Protein AF-A0A9X0L3N8-F1 (afdb_monomer_lite)

Radius of gyration: 21.91 Å; chains: 1; bounding box: 77×38×51 Å

pLDDT: mean 91.36, std 12.3, range [31.02, 98.88]

Structure (mmCIF, N/CA/C/O backbone):
data_AF-A0A9X0L3N8-F1
#
_entry.id   AF-A0A9X0L3N8-F1
#
loop_
_atom_site.group_PDB
_atom_site.id
_atom_site.type_symbol
_atom_site.label_atom_id
_atom_site.label_alt_id
_atom_site.label_comp_id
_atom_site.label_asym_id
_atom_site.label_entity_id
_atom_site.label_seq_id
_atom_site.pdbx_PDB_ins_code
_atom_site.Cartn_x
_atom_site.Cartn_y
_atom_site.Cartn_z
_atom_site.occupancy
_atom_site.B_iso_or_equiv
_atom_site.auth_seq_id
_atom_site.auth_comp_id
_atom_site.auth_asym_id
_atom_site.auth_atom_id
_atom_site.pdbx_PDB_model_num
ATOM 1 N N . MET A 1 1 ? 51.956 -3.451 27.456 1.00 74.94 1 MET A N 1
ATOM 2 C CA . MET A 1 1 ? 51.237 -2.831 26.320 1.00 74.94 1 MET A CA 1
ATOM 3 C C . MET A 1 1 ? 50.398 -3.838 25.526 1.00 74.94 1 MET A C 1
ATOM 5 O O . MET A 1 1 ? 49.187 -3.701 25.525 1.00 74.94 1 MET A O 1
ATOM 9 N N . ILE A 1 2 ? 50.981 -4.903 24.956 1.00 86.50 2 ILE A N 1
ATOM 10 C CA . ILE A 1 2 ? 50.249 -5.893 24.126 1.00 86.50 2 ILE A CA 1
ATOM 11 C C . ILE A 1 2 ? 49.113 -6.618 24.880 1.00 86.50 2 ILE A C 1
ATOM 13 O O . ILE A 1 2 ? 48.030 -6.785 24.333 1.00 86.50 2 ILE A O 1
ATOM 17 N N . LYS A 1 3 ? 49.322 -7.024 26.143 1.00 86.50 3 LYS A N 1
ATOM 18 C CA . LYS A 1 3 ? 48.271 -7.674 26.957 1.00 86.50 3 LYS A CA 1
ATOM 19 C C . LYS A 1 3 ? 47.075 -6.753 27.229 1.00 86.50 3 LYS A C 1
ATOM 21 O O . LYS A 1 3 ? 45.942 -7.206 27.145 1.00 86.50 3 LYS A O 1
ATOM 26 N N . LEU A 1 4 ? 47.340 -5.476 27.516 1.00 88.38 4 LEU A N 1
ATOM 27 C CA . LEU A 1 4 ? 46.301 -4.473 27.753 1.00 88.38 4 LEU A CA 1
ATOM 28 C C . LEU A 1 4 ? 45.511 -4.201 26.467 1.00 8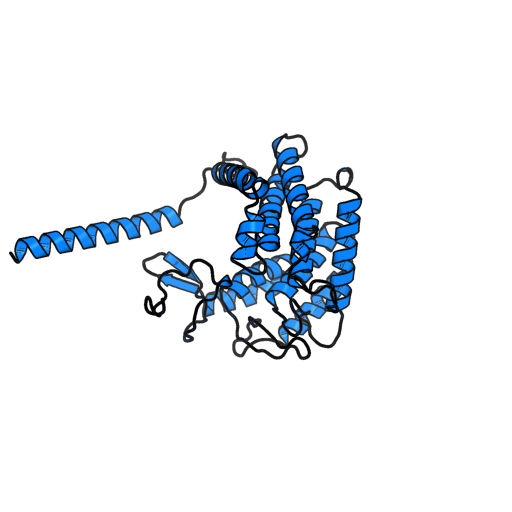8.38 4 LEU A C 1
ATOM 30 O O . LEU A 1 4 ? 44.293 -4.260 26.493 1.00 88.38 4 LEU A O 1
ATOM 34 N N . LEU A 1 5 ? 46.202 -4.030 25.333 1.00 89.94 5 LEU A N 1
ATOM 35 C CA . LEU A 1 5 ? 45.568 -3.856 24.022 1.00 89.94 5 LEU A CA 1
ATOM 36 C C . LEU A 1 5 ? 44.655 -5.039 23.659 1.00 89.94 5 LEU A C 1
ATOM 38 O O . LEU A 1 5 ? 43.533 -4.833 23.211 1.00 89.94 5 LEU A O 1
ATOM 42 N N . ARG A 1 6 ? 45.112 -6.278 23.894 1.00 88.38 6 ARG A N 1
ATOM 43 C CA . ARG A 1 6 ? 44.301 -7.487 23.677 1.00 88.38 6 ARG A CA 1
ATOM 44 C C . ARG A 1 6 ? 43.071 -7.516 24.576 1.00 88.38 6 ARG A C 1
ATOM 46 O O . ARG A 1 6 ? 41.990 -7.804 24.088 1.00 88.38 6 ARG A O 1
ATOM 53 N N . LEU A 1 7 ? 43.225 -7.191 25.860 1.00 91.75 7 LEU A N 1
ATOM 54 C CA . LEU A 1 7 ? 42.104 -7.148 26.798 1.00 91.75 7 LEU A CA 1
ATOM 55 C C . LEU A 1 7 ? 41.062 -6.100 26.377 1.00 91.75 7 LEU A C 1
ATOM 57 O O . LEU A 1 7 ? 39.875 -6.407 26.344 1.00 91.75 7 LEU A O 1
ATOM 61 N N . THR A 1 8 ? 41.499 -4.895 26.000 1.00 91.25 8 THR A N 1
ATOM 62 C CA . THR A 1 8 ? 40.609 -3.830 25.518 1.00 91.25 8 THR A CA 1
ATOM 63 C C . THR A 1 8 ? 39.881 -4.236 24.236 1.00 91.25 8 THR A C 1
ATOM 65 O O . THR A 1 8 ? 38.668 -4.065 24.151 1.00 91.25 8 THR A O 1
ATOM 68 N N . ALA A 1 9 ? 40.586 -4.826 23.265 1.00 91.38 9 ALA A N 1
ATOM 69 C CA . ALA A 1 9 ? 39.973 -5.319 22.033 1.00 91.38 9 ALA A CA 1
ATOM 70 C C . ALA A 1 9 ? 38.949 -6.435 22.303 1.00 91.38 9 ALA A C 1
ATOM 72 O O . ALA A 1 9 ? 37.857 -6.410 21.742 1.00 91.38 9 ALA A O 1
ATOM 73 N N . SER A 1 10 ? 39.257 -7.374 23.203 1.00 92.00 10 SER A N 1
ATOM 74 C CA . SER A 1 10 ? 38.324 -8.434 23.597 1.00 92.00 10 SER A CA 1
ATOM 75 C C . SER A 1 10 ? 37.077 -7.892 24.294 1.00 92.00 10 SER A C 1
ATOM 77 O O . SER A 1 10 ? 35.985 -8.383 24.030 1.00 92.00 10 SER A O 1
ATOM 79 N N . LEU A 1 11 ? 37.211 -6.878 25.157 1.00 94.38 11 LEU A N 1
ATOM 80 C CA . LEU A 1 11 ? 36.064 -6.239 25.811 1.00 94.38 11 LEU A CA 1
ATOM 81 C C . LEU A 1 11 ? 35.169 -5.509 24.802 1.00 94.38 11 LEU A C 1
ATOM 83 O O . LEU A 1 11 ? 33.950 -5.626 24.886 1.00 94.38 11 LEU A O 1
ATOM 87 N N . LEU A 1 12 ? 35.765 -4.811 23.829 1.00 94.25 12 LEU A N 1
ATOM 88 C CA . LEU A 1 12 ? 35.026 -4.145 22.755 1.00 94.25 12 LEU A CA 1
ATOM 89 C C . LEU A 1 12 ? 34.289 -5.151 21.857 1.00 94.25 12 LEU A C 1
ATOM 91 O O . LEU A 1 12 ? 33.114 -4.975 21.557 1.00 94.25 12 LEU A O 1
ATOM 95 N N . LEU A 1 13 ? 34.953 -6.231 21.444 1.00 92.88 13 LEU A N 1
ATOM 96 C CA . LEU A 1 13 ? 34.307 -7.284 20.656 1.00 92.88 13 LEU A CA 1
ATOM 97 C C . LEU A 1 13 ? 33.203 -7.986 21.456 1.00 92.88 13 LEU A C 1
ATOM 99 O O . LEU A 1 13 ? 32.137 -8.271 20.915 1.00 92.88 13 LEU A O 1
ATOM 103 N N . GLY A 1 14 ? 33.435 -8.218 22.750 1.00 94.38 14 GLY A N 1
ATOM 104 C CA . GLY A 1 14 ? 32.444 -8.788 23.656 1.00 94.38 14 GLY A CA 1
ATOM 105 C C . GLY A 1 14 ? 31.198 -7.913 23.794 1.00 94.38 14 GLY A C 1
ATOM 106 O O . GLY A 1 14 ? 30.088 -8.440 23.759 1.00 94.38 14 GLY A O 1
ATOM 107 N N . SER A 1 15 ? 31.351 -6.588 23.892 1.00 92.75 15 SER A N 1
ATOM 108 C CA . SER A 1 15 ? 30.206 -5.673 23.968 1.00 92.75 15 SER A CA 1
ATOM 109 C C . SER A 1 15 ? 29.427 -5.602 22.652 1.00 92.75 15 SER A C 1
ATOM 111 O O . SER A 1 15 ? 28.197 -5.624 22.684 1.00 92.75 15 SER A O 1
ATOM 113 N N . ILE A 1 16 ? 30.114 -5.602 21.503 1.00 90.56 16 ILE A N 1
ATOM 114 C CA . ILE A 1 16 ? 29.476 -5.670 20.177 1.00 90.56 16 ILE A CA 1
ATOM 115 C C . ILE A 1 16 ? 28.675 -6.969 20.034 1.00 90.56 16 ILE A C 1
ATOM 117 O O . ILE A 1 16 ? 27.516 -6.938 19.625 1.00 90.56 16 ILE A O 1
ATOM 121 N N . LEU A 1 17 ? 29.258 -8.108 20.415 1.00 90.56 17 LEU A N 1
ATOM 122 C CA . LEU A 1 17 ? 28.579 -9.400 20.349 1.00 90.56 17 LEU A CA 1
ATOM 123 C C . LEU A 1 17 ? 27.356 -9.445 21.273 1.00 90.56 17 LEU A C 1
ATOM 125 O O . LEU A 1 17 ? 26.291 -9.888 20.852 1.00 90.56 17 LEU A O 1
ATOM 129 N N . LEU A 1 18 ? 27.481 -8.947 22.507 1.00 92.56 18 LEU A N 1
ATOM 130 C CA . LEU A 1 18 ? 26.362 -8.875 23.448 1.00 92.56 18 LEU A CA 1
ATOM 131 C C . LEU A 1 18 ? 25.230 -7.986 22.912 1.00 92.56 18 LEU A C 1
ATOM 133 O O . LEU A 1 18 ? 24.054 -8.323 23.066 1.00 92.56 18 LEU A O 1
ATOM 137 N N . TYR A 1 19 ? 25.574 -6.880 22.251 1.00 88.50 19 TYR A N 1
ATOM 138 C CA . TYR A 1 19 ? 24.602 -6.008 21.600 1.00 88.50 19 TYR A CA 1
ATOM 139 C C . TYR A 1 19 ? 23.876 -6.723 20.451 1.00 88.50 19 TYR A C 1
ATOM 141 O O . TYR A 1 19 ? 22.647 -6.716 20.420 1.00 88.50 19 TYR A O 1
ATOM 149 N N . ILE A 1 20 ? 24.604 -7.422 19.572 1.00 84.75 20 ILE A N 1
ATOM 150 C CA . ILE A 1 20 ? 24.017 -8.227 18.485 1.00 84.75 20 ILE A CA 1
ATOM 151 C C . ILE A 1 20 ? 23.090 -9.313 19.044 1.00 84.75 20 ILE A C 1
ATOM 153 O O . ILE A 1 20 ? 21.975 -9.479 18.551 1.00 84.75 20 ILE A O 1
ATOM 157 N N . ILE A 1 21 ? 23.510 -10.026 20.093 1.00 87.00 21 ILE A N 1
ATOM 158 C CA . ILE A 1 21 ? 22.675 -11.034 20.764 1.00 87.00 21 ILE A CA 1
ATOM 159 C C . ILE A 1 21 ? 21.408 -10.385 21.327 1.00 87.00 21 ILE A C 1
ATOM 161 O O . ILE A 1 21 ? 20.318 -10.921 21.160 1.00 87.00 21 ILE A O 1
ATOM 165 N N . THR A 1 22 ? 21.528 -9.211 21.948 1.00 87.56 22 THR A N 1
ATOM 166 C CA . THR A 1 22 ? 20.374 -8.480 22.487 1.00 87.56 22 THR A CA 1
ATOM 167 C C . THR A 1 22 ? 19.396 -8.083 21.384 1.00 87.56 22 THR A C 1
ATOM 169 O O . THR A 1 22 ? 18.192 -8.246 21.567 1.00 87.56 22 THR A O 1
ATOM 172 N N . LEU A 1 23 ? 19.886 -7.598 20.237 1.00 83.00 23 LEU A N 1
ATOM 173 C CA . LEU A 1 23 ? 19.042 -7.293 19.078 1.00 83.00 23 LEU A CA 1
ATOM 174 C C . LEU A 1 23 ? 18.331 -8.542 18.559 1.00 83.00 23 LEU A C 1
ATOM 176 O O . LEU A 1 23 ? 17.124 -8.497 18.352 1.00 83.00 23 LEU A O 1
ATOM 180 N N . ASN A 1 24 ? 19.051 -9.659 18.425 1.00 81.50 24 ASN A N 1
ATOM 181 C CA . ASN A 1 24 ? 18.470 -10.937 18.019 1.00 81.50 24 ASN A CA 1
ATOM 182 C C . ASN A 1 24 ? 17.358 -11.372 18.981 1.00 81.50 24 ASN A C 1
ATOM 184 O O . ASN A 1 24 ? 16.243 -11.627 18.546 1.00 81.50 24 ASN A O 1
ATOM 188 N N . VAL A 1 25 ? 17.616 -11.379 20.293 1.00 83.81 25 VAL A N 1
ATOM 189 C CA . VAL A 1 25 ? 16.609 -11.744 21.306 1.00 83.81 25 VAL A CA 1
ATOM 190 C C . VAL A 1 25 ? 15.395 -10.814 21.251 1.00 83.81 25 VAL A C 1
ATOM 192 O O . VAL A 1 25 ? 14.263 -11.285 21.320 1.00 83.81 25 VAL A O 1
ATOM 195 N N . ARG A 1 26 ? 15.609 -9.502 21.092 1.00 81.62 26 ARG A N 1
ATOM 196 C CA . ARG A 1 26 ? 14.517 -8.525 20.973 1.00 81.62 26 ARG A CA 1
ATOM 197 C C . ARG A 1 26 ? 13.726 -8.663 19.677 1.00 81.62 26 ARG A C 1
ATOM 199 O O . ARG A 1 26 ? 12.545 -8.351 19.685 1.00 81.62 26 ARG A O 1
ATOM 206 N N . LEU A 1 27 ? 14.329 -9.142 18.591 1.00 74.19 27 LEU A N 1
ATOM 207 C CA . LEU A 1 27 ? 13.610 -9.408 17.344 1.00 74.19 27 LEU A CA 1
ATOM 208 C C . LEU A 1 27 ? 12.586 -10.544 17.512 1.00 74.19 27 LEU A C 1
ATOM 210 O O . LEU A 1 27 ? 11.520 -10.508 16.908 1.00 74.19 27 LEU A O 1
ATOM 214 N N . TYR A 1 28 ? 12.876 -11.516 18.382 1.00 73.75 28 TYR A N 1
ATOM 215 C CA . TYR A 1 28 ? 11.941 -12.581 18.765 1.00 73.75 28 TYR A CA 1
ATOM 216 C C . TYR A 1 28 ? 10.966 -12.168 19.880 1.00 73.75 28 TYR A C 1
ATOM 218 O O . TYR A 1 28 ? 10.264 -13.020 20.429 1.00 73.75 28 TYR A O 1
ATOM 226 N N . HIS A 1 29 ? 10.911 -10.880 20.239 1.00 75.62 29 HIS A N 1
ATOM 227 C CA . HIS A 1 29 ? 9.952 -10.378 21.216 1.00 75.62 29 HIS A CA 1
ATOM 228 C C . HIS A 1 29 ? 8.520 -10.665 20.760 1.00 75.62 29 HIS A C 1
ATOM 230 O O . HIS A 1 29 ? 8.103 -10.269 19.671 1.00 75.62 29 HIS A O 1
ATOM 236 N N . GLN A 1 30 ? 7.749 -11.309 21.631 1.00 68.19 30 GLN A N 1
ATOM 237 C CA . GLN A 1 30 ? 6.313 -11.454 21.455 1.00 68.19 30 GLN A CA 1
ATOM 238 C C . GLN A 1 30 ? 5.610 -10.366 22.265 1.00 68.19 30 GLN A C 1
ATOM 240 O O . GLN A 1 30 ? 5.920 -10.200 23.445 1.00 68.19 30 GLN A O 1
ATOM 245 N N . PRO A 1 31 ? 4.690 -9.606 21.654 1.00 67.25 31 PRO A N 1
ATOM 246 C CA . PRO A 1 31 ? 3.997 -8.549 22.363 1.00 67.25 31 PRO A CA 1
ATOM 247 C C . PRO A 1 31 ? 3.158 -9.091 23.515 1.00 67.25 31 PRO A C 1
ATOM 249 O O . PRO A 1 31 ? 2.584 -10.180 23.425 1.00 67.25 31 PRO A O 1
ATOM 252 N N . ASN A 1 32 ? 3.046 -8.293 24.579 1.00 66.62 32 ASN A N 1
ATOM 253 C CA . ASN A 1 32 ? 2.123 -8.597 25.657 1.00 66.62 32 ASN A CA 1
ATOM 254 C C . ASN A 1 32 ? 0.691 -8.482 25.119 1.00 66.62 32 ASN A C 1
ATOM 256 O O . ASN A 1 32 ? 0.236 -7.411 24.712 1.00 66.62 32 ASN A O 1
ATOM 260 N N . THR A 1 33 ? 0.017 -9.619 25.060 1.00 65.19 33 THR A N 1
ATOM 261 C CA . THR A 1 33 ? -1.365 -9.746 24.620 1.00 65.19 33 THR A CA 1
ATOM 262 C C . THR A 1 33 ? -2.151 -10.238 25.827 1.00 65.19 33 THR A C 1
ATOM 264 O O . THR A 1 33 ? -1.721 -11.178 26.491 1.00 65.19 33 THR A O 1
ATOM 267 N N . ASP A 1 34 ? -3.287 -9.612 26.141 1.00 56.69 34 ASP A N 1
ATOM 268 C CA . ASP A 1 34 ? -4.120 -9.911 27.323 1.00 56.69 34 ASP A CA 1
ATOM 269 C C . ASP A 1 34 ? -4.762 -11.331 27.327 1.00 56.69 34 ASP A C 1
ATOM 271 O O . ASP A 1 34 ? -5.790 -11.564 27.959 1.00 56.69 34 ASP A O 1
ATOM 275 N N . GLY A 1 35 ? -4.187 -12.309 26.615 1.00 53.47 35 GLY A N 1
ATOM 276 C CA . GLY A 1 35 ? -4.520 -13.736 26.687 1.00 53.47 35 GLY A CA 1
ATOM 277 C C . GLY A 1 35 ? -5.838 -14.156 26.028 1.00 53.47 35 GLY A C 1
ATOM 278 O O . GLY A 1 35 ? -6.194 -15.332 26.081 1.00 53.47 35 GLY A O 1
ATOM 279 N N . GLY A 1 36 ? -6.572 -13.228 25.410 1.00 54.06 36 GLY A N 1
ATOM 280 C CA . GLY A 1 36 ? -7.822 -13.497 24.694 1.00 54.06 36 GLY A CA 1
ATOM 281 C C . GLY A 1 36 ? -7.631 -13.628 23.182 1.00 54.06 36 GLY A C 1
ATOM 282 O O . GLY A 1 36 ? -6.748 -13.014 22.600 1.00 54.06 36 GLY A O 1
ATOM 283 N N . THR A 1 37 ? -8.522 -14.348 22.498 1.00 48.12 37 THR A N 1
ATOM 284 C CA . THR A 1 37 ? -8.515 -14.489 21.024 1.00 48.12 37 THR A CA 1
ATOM 285 C C . THR A 1 37 ? -8.717 -13.171 20.252 1.00 48.12 37 THR A C 1
ATOM 287 O O . THR A 1 37 ? -8.530 -13.160 19.043 1.00 48.12 37 THR A O 1
ATOM 290 N N . ASN A 1 38 ? -9.035 -12.071 20.949 1.00 57.16 38 ASN A N 1
ATOM 291 C CA . ASN A 1 38 ? -9.134 -10.690 20.447 1.00 57.16 38 ASN A CA 1
ATOM 292 C C . ASN A 1 38 ? -8.302 -9.699 21.295 1.00 57.16 38 ASN A C 1
ATOM 294 O O . ASN A 1 38 ? -8.636 -8.517 21.395 1.00 57.16 38 ASN A O 1
ATOM 298 N N . SER A 1 39 ? -7.263 -10.161 21.992 1.00 66.44 39 SER A N 1
ATOM 299 C CA . SER A 1 39 ? -6.477 -9.272 22.850 1.00 66.44 39 SER A CA 1
ATOM 300 C C . SER A 1 39 ? -5.690 -8.252 22.026 1.00 66.44 39 SER A C 1
ATOM 302 O O . SER A 1 39 ? -4.851 -8.619 21.203 1.00 66.44 39 SER A O 1
ATOM 304 N N . MET A 1 40 ? -5.953 -6.971 22.282 1.00 78.06 40 MET A N 1
ATOM 305 C CA . MET A 1 40 ? -5.227 -5.850 21.694 1.00 78.06 40 MET A CA 1
ATOM 306 C C . MET A 1 40 ? -3.817 -5.779 22.287 1.00 78.06 40 MET A C 1
ATOM 308 O O . MET A 1 40 ? -3.635 -5.939 23.490 1.00 78.06 40 MET A O 1
ATOM 312 N N . ASN A 1 41 ? -2.819 -5.495 21.458 1.00 83.69 41 ASN A N 1
ATOM 313 C CA . ASN A 1 41 ? -1.464 -5.242 21.934 1.00 83.69 41 ASN A CA 1
ATOM 314 C C . ASN A 1 41 ? -1.393 -3.838 22.564 1.00 83.69 41 ASN A C 1
ATOM 316 O O . ASN A 1 41 ? -1.561 -2.828 21.872 1.00 83.69 41 ASN A O 1
ATOM 320 N N . ALA A 1 42 ? -1.145 -3.781 23.874 1.00 84.12 42 ALA A N 1
ATOM 321 C CA . ALA A 1 42 ? -1.117 -2.532 24.632 1.00 84.12 42 ALA A CA 1
ATOM 322 C C . ALA A 1 42 ? -0.017 -1.564 24.156 1.00 84.12 42 ALA A C 1
ATOM 324 O O . ALA A 1 42 ? -0.262 -0.357 24.089 1.00 84.12 42 ALA A O 1
ATOM 325 N N . ASP A 1 43 ? 1.149 -2.082 23.761 1.00 85.44 43 ASP A N 1
ATOM 326 C CA . ASP A 1 43 ? 2.267 -1.270 23.267 1.00 85.44 43 ASP A CA 1
ATOM 327 C C . ASP A 1 43 ? 1.931 -0.639 21.911 1.00 85.44 43 ASP A C 1
ATOM 329 O O . ASP A 1 43 ? 2.204 0.541 21.684 1.00 85.44 43 ASP A O 1
ATOM 333 N N . LEU A 1 44 ? 1.259 -1.388 21.026 1.00 87.12 44 LEU A N 1
ATOM 334 C CA . LEU A 1 44 ? 0.775 -0.846 19.750 1.00 87.12 44 LEU A CA 1
ATOM 335 C C . LEU A 1 44 ? -0.266 0.254 19.967 1.00 87.12 44 LEU A C 1
ATOM 337 O O . LEU A 1 44 ? -0.209 1.291 19.306 1.00 87.12 44 LEU A O 1
ATOM 341 N N . LEU A 1 45 ? -1.190 0.074 20.914 1.00 91.12 45 LEU A N 1
ATOM 342 C CA . LEU A 1 45 ? -2.182 1.104 21.220 1.00 91.12 45 LEU A CA 1
ATOM 343 C C . LEU A 1 45 ? -1.537 2.361 21.826 1.00 91.12 45 LEU A C 1
ATOM 345 O O . LEU A 1 45 ? -1.931 3.480 21.492 1.00 91.12 45 LEU A O 1
ATOM 349 N N . ALA A 1 46 ? -0.535 2.196 22.693 1.00 91.62 46 ALA A N 1
ATOM 350 C CA . ALA A 1 46 ? 0.241 3.311 23.227 1.00 91.62 46 ALA A CA 1
ATOM 351 C C . ALA A 1 46 ? 0.975 4.067 22.108 1.00 91.62 46 ALA A C 1
ATOM 353 O O . ALA A 1 46 ? 0.912 5.298 22.060 1.00 91.62 46 ALA A O 1
ATOM 354 N N . GLN A 1 47 ? 1.585 3.344 21.164 1.00 93.69 47 GLN A N 1
ATOM 355 C CA . GLN A 1 47 ? 2.235 3.940 19.999 1.00 93.69 47 GLN A CA 1
ATOM 356 C C . GLN A 1 47 ? 1.240 4.705 19.116 1.00 93.69 47 GLN A C 1
ATOM 358 O O . GLN A 1 47 ? 1.525 5.833 18.719 1.00 93.69 47 GLN A O 1
ATOM 363 N N . LEU A 1 48 ? 0.052 4.154 18.847 1.00 95.38 48 LEU A N 1
ATOM 364 C CA . LEU A 1 48 ? -0.976 4.847 18.061 1.00 95.38 48 LEU A CA 1
ATOM 365 C C . LEU A 1 48 ? -1.471 6.128 18.737 1.00 95.38 48 LEU A C 1
ATOM 367 O O . LEU A 1 48 ? -1.681 7.135 18.065 1.00 95.38 48 LEU A O 1
ATOM 371 N N . ARG A 1 49 ? -1.606 6.129 20.065 1.00 95.06 49 ARG A N 1
ATOM 372 C CA . ARG A 1 49 ? -1.960 7.336 20.829 1.00 95.06 49 ARG A CA 1
ATOM 373 C C . ARG A 1 49 ? -0.846 8.377 20.846 1.00 95.06 49 ARG A C 1
ATOM 375 O O . ARG A 1 49 ? -1.139 9.569 20.832 1.00 95.06 49 ARG A O 1
ATOM 382 N N . HIS A 1 50 ? 0.416 7.954 20.847 1.00 96.06 50 HIS A N 1
ATOM 383 C CA . HIS A 1 50 ? 1.534 8.872 20.648 1.00 96.06 50 HIS A CA 1
ATOM 384 C C . HIS A 1 50 ? 1.494 9.489 19.241 1.00 96.06 50 HIS A C 1
ATOM 386 O O . HIS A 1 50 ? 1.544 10.711 19.106 1.00 96.06 50 HIS A O 1
ATOM 392 N N . LEU A 1 51 ? 1.319 8.658 18.206 1.00 96.62 51 LEU A N 1
ATOM 393 C CA . LEU A 1 51 ? 1.217 9.100 16.813 1.00 96.62 51 LEU A CA 1
ATOM 394 C C . LEU A 1 51 ? 0.034 10.042 16.588 1.00 96.62 51 LEU A C 1
ATOM 396 O O . LEU A 1 51 ? 0.194 11.032 15.885 1.00 96.62 51 LEU A O 1
ATOM 400 N N . LYS A 1 52 ? -1.108 9.803 17.240 1.00 97.62 52 LYS A N 1
ATOM 401 C CA . LYS A 1 52 ? -2.255 10.719 17.243 1.00 97.62 52 LYS A CA 1
ATOM 402 C C . LYS A 1 52 ? -1.836 12.147 17.583 1.00 97.62 52 LYS A C 1
ATOM 404 O O . LYS A 1 52 ? -2.139 13.068 16.836 1.00 97.62 52 LYS A O 1
ATOM 409 N N . ALA A 1 53 ? -1.101 12.338 18.678 1.00 96.69 53 ALA A N 1
ATOM 410 C CA . ALA A 1 53 ? -0.652 13.670 19.072 1.00 96.69 53 ALA A CA 1
ATOM 411 C C . ALA A 1 53 ? 0.269 14.313 18.017 1.00 96.69 53 ALA A C 1
ATOM 413 O O . ALA A 1 53 ? 0.151 15.507 17.768 1.00 96.69 53 ALA A O 1
ATOM 414 N N . GLN A 1 54 ? 1.152 13.532 17.385 1.00 97.69 54 GLN A N 1
ATOM 415 C CA . GLN A 1 54 ? 2.076 14.030 16.356 1.00 97.69 54 GLN A CA 1
ATOM 416 C C . GLN A 1 54 ? 1.358 14.394 15.048 1.00 97.69 54 GLN A C 1
ATOM 418 O O . GLN A 1 54 ? 1.574 15.467 14.493 1.00 97.69 54 GLN A O 1
ATOM 423 N N . LEU A 1 55 ? 0.462 13.529 14.570 1.00 97.88 55 LEU A N 1
ATOM 424 C CA . LEU A 1 55 ? -0.304 13.744 13.341 1.00 97.88 55 LEU A CA 1
ATOM 425 C C . LEU A 1 55 ? -1.222 14.960 13.445 1.00 97.88 55 LEU A C 1
ATOM 427 O O . LEU A 1 55 ? -1.219 15.801 12.550 1.00 97.88 55 LEU A O 1
ATOM 431 N N . HIS A 1 56 ? -1.934 15.109 14.566 1.00 97.69 56 HIS A N 1
ATOM 432 C CA . HIS A 1 56 ? -2.763 16.294 14.818 1.00 97.69 56 HIS A CA 1
ATOM 433 C C . HIS A 1 56 ? -1.929 17.575 15.004 1.00 97.69 56 HIS A C 1
ATOM 435 O O . HIS A 1 56 ? -2.464 18.670 14.857 1.00 97.69 56 HIS A O 1
ATOM 441 N N . ALA A 1 57 ? -0.630 17.454 15.300 1.00 97.25 57 ALA A N 1
ATOM 442 C CA . ALA A 1 57 ? 0.308 18.574 15.384 1.00 97.25 57 ALA A CA 1
ATOM 443 C C . ALA A 1 57 ? 0.991 18.921 14.047 1.00 97.25 57 ALA A C 1
ATOM 445 O O . ALA A 1 57 ? 1.773 19.866 14.013 1.00 97.25 57 ALA A O 1
ATOM 446 N N . GLY A 1 58 ? 0.687 18.207 12.956 1.00 96.62 58 GLY A N 1
ATOM 447 C CA . GLY A 1 58 ? 1.195 18.528 11.619 1.00 96.62 58 GLY A CA 1
ATOM 448 C C . GLY A 1 58 ? 2.249 17.574 11.060 1.00 96.62 58 GLY A C 1
ATOM 449 O O . GLY A 1 58 ? 2.719 17.820 9.957 1.00 96.62 58 GLY A O 1
ATOM 450 N N . ALA A 1 59 ? 2.555 16.449 11.720 1.00 97.00 59 ALA A N 1
ATOM 451 C CA . ALA A 1 59 ? 3.618 15.534 11.277 1.00 97.00 59 ALA A CA 1
ATOM 452 C C . ALA A 1 59 ? 3.474 15.016 9.827 1.00 97.00 59 ALA A C 1
ATOM 454 O O . ALA A 1 59 ? 4.466 14.661 9.197 1.00 97.00 59 ALA A O 1
ATOM 455 N N . ALA A 1 60 ? 2.254 14.961 9.281 1.00 96.62 60 ALA A N 1
ATOM 456 C CA . ALA A 1 60 ? 2.034 14.600 7.878 1.00 96.62 60 ALA A CA 1
ATOM 457 C C . ALA A 1 60 ? 2.529 15.679 6.898 1.00 96.62 60 ALA A C 1
ATOM 459 O O . ALA A 1 60 ? 3.070 15.336 5.849 1.00 96.62 60 ALA A O 1
ATOM 460 N N . HIS A 1 61 ? 2.412 16.957 7.267 1.00 95.44 61 HIS A N 1
ATOM 461 C CA . HIS A 1 61 ? 2.973 18.068 6.499 1.00 95.44 61 HIS A CA 1
ATOM 462 C C . HIS A 1 61 ? 4.501 18.046 6.582 1.00 95.44 61 HIS A C 1
ATOM 464 O O . HIS A 1 61 ? 5.159 18.149 5.556 1.00 95.44 61 HIS A O 1
ATOM 470 N N . ASP A 1 62 ? 5.063 17.799 7.769 1.00 95.75 62 ASP A N 1
ATOM 471 C CA . ASP A 1 62 ? 6.517 17.663 7.931 1.00 95.75 62 ASP A CA 1
ATOM 472 C C . ASP A 1 62 ? 7.066 16.510 7.071 1.00 95.75 62 ASP A C 1
ATOM 474 O O . ASP A 1 62 ? 8.097 16.632 6.413 1.00 95.75 62 ASP A O 1
ATOM 478 N N . MET A 1 63 ? 6.350 15.380 7.020 1.00 94.06 63 MET A N 1
ATOM 479 C CA . MET A 1 63 ? 6.739 14.239 6.188 1.00 94.06 63 MET A CA 1
ATOM 480 C C . MET A 1 63 ? 6.665 14.558 4.689 1.00 94.06 63 MET A C 1
ATOM 482 O O . MET A 1 63 ? 7.492 14.072 3.920 1.00 94.06 63 MET A O 1
ATOM 486 N N . GLN A 1 64 ? 5.709 15.391 4.269 1.00 95.00 64 GLN A N 1
ATOM 487 C CA . GLN A 1 64 ? 5.556 15.839 2.882 1.00 95.00 64 GLN A CA 1
ATOM 488 C C . GLN A 1 64 ? 6.765 16.639 2.373 1.00 95.00 64 GLN A C 1
ATOM 490 O O . GLN A 1 64 ? 7.029 16.652 1.170 1.00 95.00 64 GLN A O 1
ATOM 495 N N . GLU A 1 65 ? 7.505 17.295 3.272 1.00 92.62 65 GLU A N 1
ATOM 496 C CA . GLU A 1 65 ? 8.740 18.018 2.940 1.00 92.62 65 GLU A CA 1
ATOM 497 C C . GLU A 1 65 ? 9.939 17.080 2.724 1.00 92.62 65 GLU A C 1
ATOM 499 O O . GLU A 1 65 ? 10.910 17.455 2.066 1.00 92.62 65 GLU A O 1
ATOM 504 N N . ILE A 1 66 ? 9.878 15.859 3.263 1.00 89.50 66 ILE A N 1
ATOM 505 C CA . ILE A 1 66 ? 10.949 14.855 3.184 1.00 89.50 66 ILE A CA 1
ATOM 506 C C . ILE A 1 66 ? 10.703 13.888 2.023 1.00 89.50 66 ILE A C 1
ATOM 508 O O . ILE A 1 66 ? 11.644 13.482 1.341 1.00 89.50 66 ILE A O 1
ATOM 512 N N . TYR A 1 67 ? 9.443 13.518 1.806 1.00 86.81 67 TYR A N 1
ATOM 513 C CA . TYR A 1 67 ? 9.028 12.498 0.854 1.00 86.81 67 TYR A CA 1
ATOM 514 C C . TYR A 1 67 ? 7.838 13.007 0.024 1.00 86.81 67 TYR A C 1
ATOM 516 O O . TYR A 1 67 ? 6.865 13.479 0.622 1.00 86.81 67 TYR A O 1
ATOM 524 N N . PRO A 1 68 ? 7.878 12.931 -1.325 1.00 86.69 68 PRO A N 1
ATOM 525 C CA . PRO A 1 68 ? 6.846 13.508 -2.187 1.00 86.69 68 PRO A CA 1
ATOM 526 C C . PRO A 1 68 ? 5.432 12.996 -1.919 1.00 86.69 68 PRO A C 1
ATOM 528 O O . PRO A 1 68 ? 4.481 13.697 -2.224 1.00 86.69 68 PRO A O 1
ATOM 531 N N . GLU A 1 69 ? 5.265 11.840 -1.292 1.00 93.75 69 GLU A N 1
ATOM 532 C CA . GLU A 1 69 ? 3.971 11.262 -0.946 1.00 93.75 69 GLU A CA 1
ATOM 533 C C . GLU A 1 69 ? 3.724 11.204 0.568 1.00 93.75 69 GLU A C 1
ATOM 535 O O . GLU A 1 69 ? 2.787 10.553 1.046 1.00 93.75 69 GLU A O 1
ATOM 540 N N . GLY A 1 70 ? 4.570 11.892 1.337 1.00 95.00 70 GLY A N 1
ATOM 541 C CA . GLY A 1 70 ? 4.656 11.817 2.789 1.00 95.00 70 GLY A CA 1
ATOM 542 C C . GLY A 1 70 ? 3.341 12.060 3.514 1.00 95.00 70 GLY A C 1
ATOM 543 O O . GLY A 1 70 ? 3.001 11.302 4.429 1.00 95.00 70 GLY A O 1
ATOM 544 N N . HIS A 1 71 ? 2.566 13.061 3.081 1.00 97.75 71 HIS A N 1
ATOM 545 C CA . HIS A 1 71 ? 1.280 13.372 3.708 1.00 97.75 71 HIS A CA 1
ATOM 546 C C . HIS A 1 71 ? 0.276 12.232 3.534 1.00 97.75 71 HIS A C 1
ATOM 548 O O . HIS A 1 71 ? -0.402 11.841 4.489 1.00 97.75 71 HIS A O 1
ATOM 554 N N . VAL A 1 72 ? 0.184 11.680 2.321 1.00 98.19 72 VAL A N 1
ATOM 555 C CA . VAL A 1 72 ? -0.753 10.596 1.997 1.00 98.19 72 VAL A CA 1
ATOM 556 C C . VAL A 1 72 ? -0.340 9.308 2.693 1.00 98.19 72 VAL A C 1
ATOM 558 O O . V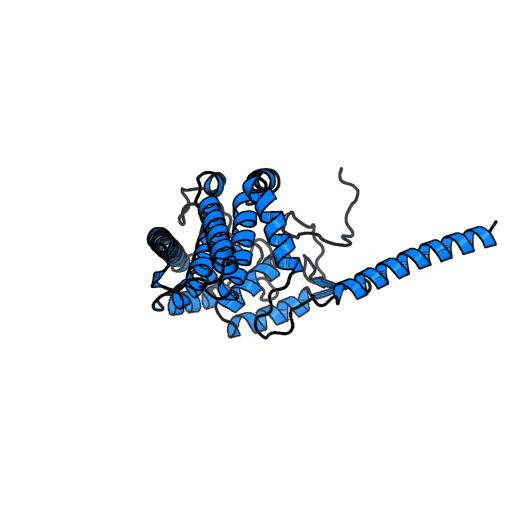AL A 1 72 ? -1.171 8.712 3.377 1.00 98.19 72 VAL A O 1
ATOM 561 N N . PHE A 1 73 ? 0.925 8.897 2.587 1.00 95.50 73 PHE A N 1
ATOM 562 C CA . PHE A 1 73 ? 1.410 7.662 3.206 1.00 95.50 73 PHE A CA 1
ATOM 563 C C . PHE A 1 73 ? 1.230 7.664 4.723 1.00 95.50 73 PHE A C 1
ATOM 565 O O . PHE A 1 73 ? 0.697 6.696 5.273 1.00 95.50 73 PHE A O 1
ATOM 572 N N . LEU A 1 74 ? 1.631 8.742 5.409 1.00 96.88 74 LEU A N 1
ATOM 573 C CA . LEU A 1 74 ? 1.564 8.774 6.869 1.00 96.88 74 LEU A CA 1
ATOM 574 C C . LEU A 1 74 ? 0.113 8.680 7.359 1.00 96.88 74 LEU A C 1
ATOM 576 O O . LEU A 1 74 ? -0.185 7.889 8.258 1.00 96.88 74 LEU A O 1
ATOM 580 N N . ASN A 1 75 ? -0.805 9.420 6.729 1.00 98.69 75 ASN A N 1
ATOM 581 C CA . ASN A 1 75 ? -2.229 9.335 7.048 1.00 98.69 75 ASN A CA 1
ATOM 582 C C . ASN A 1 75 ? -2.842 7.983 6.652 1.00 98.69 75 ASN A C 1
ATOM 584 O O . ASN A 1 75 ? -3.679 7.461 7.390 1.00 98.69 75 ASN A O 1
ATOM 588 N N . ALA A 1 76 ? -2.424 7.383 5.534 1.00 98.56 76 ALA A N 1
ATOM 589 C CA . ALA A 1 76 ? -2.925 6.087 5.087 1.00 98.56 76 ALA A CA 1
ATOM 590 C C . ALA A 1 76 ? -2.559 4.976 6.075 1.00 98.56 76 ALA A C 1
ATOM 592 O O . ALA A 1 76 ? -3.456 4.297 6.578 1.00 98.56 76 ALA A O 1
ATOM 593 N N . PHE A 1 77 ? -1.280 4.830 6.438 1.00 97.62 77 PHE A N 1
ATOM 594 C CA . PHE A 1 77 ? -0.853 3.826 7.419 1.00 97.62 77 PHE A CA 1
ATOM 595 C C . PHE A 1 77 ? -1.482 4.057 8.794 1.00 97.62 77 PHE A C 1
ATOM 597 O O . PHE A 1 77 ? -1.957 3.107 9.418 1.00 97.62 77 PHE A O 1
ATOM 604 N N . TYR A 1 78 ? -1.561 5.311 9.245 1.00 98.44 78 TYR A N 1
ATOM 605 C CA . TYR A 1 78 ? -2.240 5.646 10.495 1.00 98.44 78 TYR A CA 1
ATOM 606 C C . TYR A 1 78 ? -3.726 5.254 10.464 1.00 98.44 78 TYR A C 1
ATOM 608 O O . TYR A 1 78 ? -4.227 4.637 11.409 1.00 98.44 78 TYR A O 1
ATOM 616 N N . SER A 1 79 ? -4.420 5.530 9.355 1.00 98.62 79 SER A N 1
ATOM 617 C CA . SER A 1 79 ? -5.817 5.138 9.162 1.00 98.62 79 SER A CA 1
ATOM 618 C C . SER A 1 79 ? -6.011 3.622 9.151 1.00 98.62 79 SER A C 1
ATOM 620 O O . SER A 1 79 ? -6.956 3.119 9.766 1.00 98.62 79 SER A O 1
ATOM 622 N N . LEU A 1 80 ? -5.119 2.889 8.479 1.00 98.38 80 LEU A N 1
ATOM 623 C CA . LEU A 1 80 ? -5.164 1.430 8.394 1.00 98.38 80 LEU A CA 1
ATOM 624 C C . LEU A 1 80 ? -4.979 0.793 9.773 1.00 98.38 80 LEU A C 1
ATOM 626 O O . LEU A 1 80 ? -5.782 -0.053 10.161 1.00 98.38 80 LEU A O 1
ATOM 630 N N . CYS A 1 81 ? -3.998 1.253 10.554 1.00 97.31 81 CYS A N 1
ATOM 631 C CA . CYS A 1 81 ? -3.783 0.760 11.913 1.00 97.31 81 CYS A CA 1
ATOM 632 C C . CYS A 1 81 ? -5.009 0.984 12.808 1.00 97.31 81 CYS A C 1
ATOM 634 O O . CYS A 1 81 ? -5.455 0.062 13.490 1.00 97.31 81 CYS A O 1
ATOM 636 N N . TRP A 1 82 ? -5.601 2.182 12.783 1.00 97.88 82 TRP A N 1
ATOM 637 C CA . TRP A 1 82 ? -6.820 2.447 13.548 1.00 97.88 82 TRP A CA 1
ATOM 638 C C . TRP A 1 82 ? -8.043 1.688 13.018 1.00 97.88 82 TRP A C 1
ATOM 640 O O . TRP A 1 82 ? -8.897 1.305 13.813 1.00 97.88 82 TRP A O 1
ATOM 650 N N . SER A 1 83 ? -8.121 1.395 11.717 1.00 97.56 83 SER A N 1
ATOM 651 C CA . SER A 1 83 ? -9.174 0.530 11.162 1.00 97.56 83 SER A CA 1
ATOM 652 C C . SER A 1 83 ? -9.095 -0.895 11.712 1.00 97.56 83 SER A C 1
ATOM 654 O O . SER A 1 83 ? -10.130 -1.465 12.054 1.00 97.56 83 SER A O 1
ATOM 656 N N . GLU A 1 84 ? -7.891 -1.453 11.856 1.00 94.75 84 GLU A N 1
ATOM 657 C CA . GLU A 1 84 ? -7.693 -2.768 12.483 1.00 94.75 84 GLU A CA 1
ATOM 658 C C . GLU A 1 84 ? -8.074 -2.741 13.972 1.00 94.75 84 GLU A C 1
ATOM 660 O O . GLU A 1 84 ? -8.772 -3.638 14.451 1.00 94.75 84 GLU A O 1
ATOM 665 N N . VAL A 1 85 ? -7.719 -1.671 14.699 1.00 95.12 85 VAL A N 1
ATOM 666 C CA . VAL A 1 85 ? -8.156 -1.493 16.096 1.00 95.12 85 VAL A CA 1
ATOM 667 C C . VAL A 1 85 ? -9.682 -1.429 16.195 1.00 95.12 85 VAL A C 1
ATOM 669 O O . VAL A 1 85 ? -10.270 -2.071 17.066 1.00 95.12 85 VAL A O 1
ATOM 672 N N . ALA A 1 86 ? -10.337 -0.688 15.297 1.00 95.19 86 ALA A N 1
ATOM 673 C CA . ALA A 1 86 ? -11.792 -0.593 15.249 1.00 95.19 86 ALA A CA 1
ATOM 674 C C . ALA A 1 86 ? -12.444 -1.950 14.937 1.00 95.19 86 ALA A C 1
ATOM 676 O O . ALA A 1 86 ? -13.441 -2.290 15.570 1.00 95.19 86 ALA A O 1
ATOM 677 N N . ALA A 1 87 ? -11.869 -2.737 14.022 1.00 93.00 87 ALA A N 1
ATOM 678 C CA . ALA A 1 87 ? -12.375 -4.061 13.660 1.00 93.00 87 ALA A CA 1
ATOM 679 C C . ALA A 1 87 ? -12.233 -5.088 14.799 1.00 93.00 87 ALA A C 1
ATOM 681 O O . ALA A 1 87 ? -13.110 -5.934 14.977 1.00 93.00 87 ALA A O 1
ATOM 682 N N . ALA A 1 88 ? -11.158 -5.006 15.587 1.00 91.00 88 ALA A N 1
ATOM 683 C CA . ALA A 1 88 ? -10.922 -5.906 16.716 1.00 91.00 88 ALA A CA 1
ATOM 684 C C . ALA A 1 88 ? -11.698 -5.511 17.991 1.00 91.00 88 ALA A C 1
ATOM 686 O O . ALA A 1 88 ? -12.021 -6.374 18.812 1.00 91.00 88 ALA A O 1
ATOM 687 N N . ALA A 1 89 ? -12.003 -4.221 18.175 1.00 90.56 89 ALA A N 1
ATOM 688 C CA . ALA A 1 89 ? -12.727 -3.713 19.338 1.00 90.56 89 ALA A CA 1
ATOM 689 C C . ALA A 1 89 ? -14.252 -3.856 19.195 1.00 90.56 89 ALA A C 1
ATOM 691 O O . ALA A 1 89 ? -14.832 -3.578 18.147 1.00 90.56 89 ALA A O 1
ATOM 692 N N . SER A 1 90 ? -14.941 -4.205 20.289 1.00 89.25 90 SER A N 1
ATOM 693 C CA . SER A 1 90 ? -16.407 -4.290 20.286 1.00 89.25 90 SER A CA 1
ATOM 694 C C . SER A 1 90 ? -17.046 -2.930 19.946 1.00 89.25 90 SER A C 1
ATOM 696 O O . SER A 1 90 ? -16.668 -1.928 20.569 1.00 89.25 90 SER A O 1
ATOM 698 N N . PRO A 1 91 ? -18.062 -2.868 19.056 1.00 87.25 91 PRO A N 1
ATOM 699 C CA . PRO A 1 91 ? -18.636 -1.609 18.559 1.00 87.25 91 PRO A CA 1
ATOM 700 C C . PRO A 1 91 ? -19.179 -0.641 19.622 1.00 87.25 91 PRO A C 1
ATOM 702 O O . PRO A 1 91 ? -19.340 0.550 19.369 1.00 87.25 91 PRO A O 1
ATOM 705 N N . GLN A 1 92 ? -19.495 -1.143 20.818 1.00 88.00 92 GLN A N 1
ATOM 706 C CA . GLN A 1 92 ? -20.037 -0.361 21.933 1.00 88.00 92 GLN A CA 1
ATOM 707 C C . GLN A 1 92 ? -18.950 0.278 22.812 1.00 88.00 92 GLN A C 1
ATOM 709 O O . GLN A 1 92 ? -19.270 1.035 23.726 1.00 88.00 92 GLN A O 1
ATOM 714 N N . THR A 1 93 ? -17.675 -0.030 22.574 1.00 92.00 93 THR A N 1
ATOM 715 C CA . THR A 1 93 ? -16.567 0.449 23.409 1.00 92.00 93 THR A CA 1
ATOM 716 C C . THR A 1 93 ? -16.113 1.850 23.007 1.00 92.00 93 THR A C 1
ATOM 718 O O . THR A 1 93 ? -16.167 2.229 21.837 1.00 92.00 93 THR A O 1
ATOM 721 N N . MET A 1 94 ? -15.585 2.607 23.976 1.00 93.75 94 MET A N 1
ATOM 722 C CA . MET A 1 94 ? -14.923 3.888 23.695 1.00 93.75 94 MET A CA 1
ATOM 723 C C . MET A 1 94 ? -13.714 3.714 22.769 1.00 93.75 94 MET A C 1
ATOM 725 O O . MET A 1 94 ? -13.441 4.593 21.961 1.00 93.75 94 MET A O 1
ATOM 729 N N . LEU A 1 95 ? -13.020 2.572 22.847 1.00 93.88 95 LEU A N 1
ATOM 730 C CA . LEU A 1 95 ? -11.888 2.274 21.971 1.00 93.88 95 LEU A CA 1
ATOM 731 C C . LEU A 1 95 ? -12.321 2.159 20.506 1.00 93.88 95 LEU A C 1
ATOM 733 O O . LEU A 1 95 ? -11.682 2.747 19.645 1.00 93.88 95 LEU A O 1
ATOM 737 N N . HIS A 1 96 ? -13.425 1.463 20.221 1.00 93.94 96 HIS A N 1
ATOM 738 C CA . HIS A 1 96 ? -13.966 1.389 18.862 1.00 93.94 96 HIS A CA 1
ATOM 739 C C . HIS A 1 96 ? -14.371 2.773 18.331 1.00 93.94 96 HIS A C 1
ATOM 741 O O . HIS A 1 96 ? -14.127 3.092 17.166 1.00 93.94 96 HIS A O 1
ATOM 747 N N . GLN A 1 97 ? -14.964 3.612 19.188 1.00 94.69 97 GLN A N 1
ATOM 748 C CA . GLN A 1 97 ? -15.333 4.985 18.833 1.00 94.69 97 GLN A CA 1
ATOM 749 C C . GLN A 1 97 ? -14.101 5.849 18.536 1.00 94.69 97 GLN A C 1
ATOM 751 O O . GLN A 1 97 ? -14.083 6.532 17.515 1.00 94.69 97 GLN A O 1
ATOM 756 N N . GLU A 1 98 ? -13.070 5.787 19.386 1.00 96.38 98 GLU A N 1
ATOM 757 C CA . GLU A 1 98 ? -11.783 6.461 19.169 1.00 96.38 98 GLU A CA 1
ATOM 758 C C . GLU A 1 98 ? -11.147 5.997 17.854 1.00 96.38 98 GLU A C 1
ATOM 760 O O . GLU A 1 98 ? -10.844 6.819 16.995 1.00 96.38 98 GLU A O 1
ATOM 765 N N . ALA A 1 99 ? -11.025 4.686 17.657 1.00 97.00 99 ALA A N 1
ATOM 766 C CA . ALA A 1 99 ? -10.396 4.098 16.483 1.00 97.00 99 ALA A CA 1
ATOM 767 C C . ALA A 1 99 ? -11.106 4.478 15.176 1.00 97.00 99 ALA A C 1
ATOM 769 O O . ALA A 1 99 ? -10.475 4.886 14.200 1.00 97.00 99 ALA A O 1
ATOM 770 N N . THR A 1 100 ? -12.438 4.432 15.178 1.00 97.38 100 THR A N 1
ATOM 771 C CA . THR A 1 100 ? -13.245 4.865 14.033 1.00 97.38 100 THR A CA 1
ATOM 772 C C . THR A 1 100 ? -13.077 6.361 13.758 1.00 97.38 100 THR A C 1
ATOM 774 O O . THR A 1 100 ? -12.980 6.768 12.599 1.00 97.38 100 THR A O 1
ATOM 777 N N . ALA A 1 101 ? -13.035 7.189 14.807 1.00 97.69 101 ALA A N 1
ATOM 778 C CA . ALA A 1 101 ? -12.860 8.631 14.672 1.00 97.69 101 ALA A CA 1
ATOM 779 C C . ALA A 1 101 ? -11.476 8.992 14.113 1.00 97.69 101 ALA A C 1
ATOM 781 O O . ALA A 1 101 ? -11.403 9.799 13.190 1.00 97.69 101 ALA A O 1
ATOM 782 N N . GLU A 1 102 ? -10.406 8.368 14.610 1.00 98.50 102 GLU A N 1
ATOM 783 C CA . GLU A 1 102 ? -9.037 8.612 14.138 1.00 98.50 102 GLU A CA 1
ATOM 784 C C . GLU A 1 102 ? -8.826 8.121 12.705 1.00 98.50 102 GLU A C 1
ATOM 786 O O . GLU A 1 102 ? -8.306 8.864 11.874 1.00 98.50 102 GLU A O 1
ATOM 791 N N . SER A 1 103 ? -9.299 6.916 12.369 1.00 98.50 103 SER A N 1
ATOM 792 C CA . SER A 1 103 ? -9.221 6.419 10.991 1.00 98.50 103 SER A CA 1
ATOM 793 C C . SER A 1 103 ? -10.020 7.303 10.027 1.00 98.50 103 SER A C 1
ATOM 795 O O . SER A 1 103 ? -9.536 7.646 8.944 1.00 98.50 103 SER A O 1
ATOM 797 N N . SER A 1 104 ? -11.206 7.758 10.445 1.00 98.44 104 SER A N 1
ATOM 798 C CA . SER A 1 104 ? -12.010 8.703 9.674 1.00 98.44 104 SER A CA 1
ATOM 799 C C . SER A 1 104 ? -11.378 10.090 9.553 1.00 98.44 104 SER A C 1
ATOM 801 O O . SER A 1 104 ? -11.626 10.754 8.548 1.00 98.44 104 SER A O 1
ATOM 803 N N . TRP A 1 105 ? -10.667 10.575 10.570 1.00 98.69 105 TRP A N 1
ATOM 804 C CA . TRP A 1 105 ? -9.946 11.844 10.509 1.00 98.69 105 TRP A CA 1
ATOM 805 C C . TRP A 1 105 ? -8.810 11.745 9.489 1.00 98.69 105 TRP A C 1
ATOM 807 O O . TRP A 1 105 ? -8.756 12.542 8.560 1.00 98.69 105 TRP A O 1
ATOM 817 N N . ALA A 1 106 ? -8.012 10.683 9.565 1.00 98.75 106 ALA A N 1
ATOM 818 C CA . ALA A 1 106 ? -6.888 10.453 8.667 1.00 98.75 106 ALA A CA 1
ATOM 819 C C . ALA A 1 106 ? -7.316 10.308 7.196 1.00 98.75 106 ALA A C 1
ATOM 821 O O . ALA A 1 106 ? -6.694 10.873 6.304 1.00 98.75 106 ALA A O 1
ATOM 822 N N . VAL A 1 107 ? -8.437 9.626 6.925 1.00 98.69 107 VAL A N 1
ATOM 823 C CA . VAL A 1 107 ? -9.016 9.564 5.569 1.00 98.69 107 VAL A CA 1
ATOM 824 C C . VAL A 1 107 ? -9.380 10.954 5.037 1.00 98.69 107 VAL A C 1
ATOM 826 O O . VAL A 1 107 ? -9.189 11.223 3.852 1.00 98.69 107 VAL A O 1
ATOM 829 N N . LYS A 1 108 ? -9.890 11.854 5.888 1.00 98.50 108 LYS A N 1
ATOM 830 C CA . LYS A 1 108 ? -10.183 13.235 5.472 1.00 98.50 108 LYS A CA 1
ATOM 831 C C . LYS A 1 108 ? -8.912 14.018 5.178 1.00 98.50 108 LYS A C 1
ATOM 833 O O . LYS A 1 108 ? -8.929 14.811 4.245 1.00 98.50 108 LYS A O 1
ATOM 838 N N . GLU A 1 109 ? -7.837 13.782 5.925 1.00 98.62 109 GLU A N 1
ATOM 839 C CA . GLU A 1 109 ? -6.535 14.396 5.653 1.00 98.62 109 GLU A CA 1
ATOM 840 C C . GLU A 1 109 ? -5.967 13.945 4.302 1.00 98.62 109 GLU A C 1
ATOM 842 O O . GLU A 1 109 ? -5.457 14.782 3.559 1.00 98.62 109 GLU A O 1
ATOM 847 N N . ILE A 1 110 ? -6.129 12.670 3.923 1.00 98.62 110 ILE A N 1
ATOM 848 C CA . ILE A 1 110 ? -5.789 12.185 2.569 1.00 98.62 110 ILE A CA 1
ATOM 849 C C . ILE A 1 110 ? -6.674 12.872 1.518 1.00 98.62 110 ILE A C 1
ATOM 851 O O . ILE A 1 110 ? -6.191 13.332 0.490 1.00 98.62 110 ILE A O 1
ATOM 855 N N . ALA A 1 111 ? -7.980 12.984 1.773 1.00 98.38 111 ALA A N 1
ATOM 856 C CA . ALA A 1 111 ? -8.932 13.620 0.858 1.00 98.38 111 ALA A CA 1
ATOM 857 C C . ALA A 1 111 ? -8.846 15.163 0.819 1.00 98.38 111 ALA A C 1
ATOM 859 O O . ALA A 1 111 ? -9.616 15.802 0.099 1.00 98.38 111 ALA A O 1
ATOM 860 N N . SER A 1 112 ? -7.962 15.769 1.613 1.00 98.12 112 SER A N 1
ATOM 861 C CA . SER A 1 112 ? -7.828 17.220 1.737 1.00 98.12 112 SER A CA 1
ATOM 862 C C . SER A 1 112 ? -7.047 17.833 0.563 1.00 98.12 112 SER A C 1
ATOM 864 O O . SER A 1 112 ? -6.337 17.119 -0.149 1.00 98.12 112 SER A O 1
ATOM 866 N N . PRO A 1 113 ? -7.093 19.170 0.391 1.00 97.44 113 PRO A N 1
ATOM 867 C CA . PRO A 1 113 ? -6.219 19.856 -0.558 1.00 97.44 113 PRO A CA 1
ATOM 868 C C . PRO A 1 113 ? -4.728 19.569 -0.335 1.00 97.44 113 PRO A C 1
ATOM 870 O O . PRO A 1 113 ? -3.998 19.444 -1.311 1.00 97.44 113 PRO A O 1
ATOM 873 N N . ALA A 1 114 ? -4.281 19.412 0.919 1.00 96.25 114 ALA A N 1
ATOM 874 C CA . ALA A 1 114 ? -2.889 19.075 1.230 1.00 96.25 114 ALA A CA 1
ATOM 875 C C . ALA A 1 114 ? -2.517 17.680 0.701 1.00 96.25 114 ALA A C 1
ATOM 877 O O . ALA A 1 114 ? -1.479 17.514 0.068 1.00 96.25 114 ALA A O 1
ATOM 878 N N . GLY A 1 115 ? -3.412 16.697 0.861 1.00 97.00 115 GLY A N 1
ATOM 879 C CA . GLY A 1 115 ? -3.212 15.344 0.337 1.00 97.00 115 GLY A CA 1
ATOM 880 C C . GLY A 1 115 ? -3.236 15.247 -1.192 1.00 97.00 115 GLY A C 1
ATOM 881 O O . GLY A 1 115 ? -2.731 14.275 -1.740 1.00 97.00 115 GLY A O 1
ATOM 882 N N . GLN A 1 116 ? -3.794 16.243 -1.884 1.00 97.00 116 GLN A N 1
ATOM 883 C CA . GLN A 1 116 ? -3.844 16.310 -3.351 1.00 97.00 116 GLN A CA 1
ATOM 884 C C . GLN A 1 116 ? -2.734 17.179 -3.957 1.00 97.00 116 GLN A C 1
ATOM 886 O O . GLN A 1 116 ? -2.466 17.069 -5.149 1.00 97.00 116 GLN A O 1
ATOM 891 N N . GLN A 1 117 ? -2.094 18.037 -3.158 1.00 94.38 117 GLN A N 1
ATOM 892 C CA . GLN A 1 117 ? -1.305 19.184 -3.622 1.00 94.38 117 GLN A CA 1
ATOM 893 C C . GLN A 1 117 ? -0.188 18.834 -4.616 1.00 94.38 117 GLN A C 1
ATOM 895 O O . GLN A 1 117 ? 0.100 19.617 -5.519 1.00 94.38 117 GLN A O 1
ATOM 900 N N . VAL A 1 118 ? 0.458 17.687 -4.425 1.00 94.31 118 VAL A N 1
ATOM 901 C CA . VAL A 1 118 ? 1.626 17.235 -5.199 1.00 94.31 118 VAL A CA 1
ATOM 902 C C . VAL A 1 118 ? 1.262 16.375 -6.410 1.00 94.31 118 VAL A C 1
ATOM 904 O O . VAL A 1 118 ? 2.124 16.086 -7.238 1.00 94.31 118 VAL A O 1
ATOM 907 N N . PHE A 1 119 ? -0.002 15.967 -6.525 1.00 96.25 119 PHE A N 1
ATOM 908 C CA . PHE A 1 119 ? -0.451 15.028 -7.542 1.00 96.25 119 PHE A CA 1
ATOM 909 C C . PHE A 1 119 ? -1.129 15.742 -8.712 1.00 96.25 119 PHE A C 1
ATOM 911 O O . PHE A 1 119 ? -1.876 16.705 -8.547 1.00 96.25 119 PHE A O 1
ATOM 918 N N . ASP A 1 120 ? -0.904 15.230 -9.919 1.00 95.56 120 ASP A N 1
ATOM 919 C CA . ASP A 1 120 ? -1.439 15.824 -11.140 1.00 95.56 120 ASP A CA 1
ATOM 920 C C . ASP A 1 120 ? -2.920 15.458 -11.342 1.00 95.56 120 ASP A C 1
ATOM 922 O O . ASP A 1 120 ? -3.284 14.322 -11.659 1.00 95.56 120 ASP A O 1
ATOM 926 N N . ALA A 1 121 ? -3.795 16.451 -11.179 1.00 97.00 121 ALA A N 1
ATOM 927 C CA . ALA A 1 121 ? -5.239 16.315 -11.360 1.00 97.00 121 ALA A CA 1
ATOM 928 C C . ALA A 1 121 ? -5.668 16.051 -12.820 1.00 97.00 121 ALA A C 1
ATOM 930 O O . ALA A 1 121 ? -6.833 15.733 -13.059 1.00 97.00 121 ALA A O 1
ATOM 931 N N . THR A 1 122 ? -4.764 16.203 -13.793 1.00 96.69 122 THR A N 1
ATOM 932 C CA . THR A 1 122 ? -5.050 16.057 -15.230 1.00 96.69 122 THR A CA 1
ATOM 933 C C . THR A 1 122 ? -4.763 14.662 -15.782 1.00 96.69 122 THR A C 1
ATOM 935 O O . THR A 1 122 ? -5.086 14.388 -16.940 1.00 96.69 122 THR A O 1
ATOM 938 N N . LEU A 1 123 ? -4.205 13.769 -14.959 1.00 96.06 123 LEU A N 1
ATOM 939 C CA . LEU A 1 123 ? -3.974 12.373 -15.327 1.00 96.06 123 LEU A CA 1
ATOM 940 C C . LEU A 1 123 ? -5.290 11.645 -15.661 1.00 96.06 123 LEU A C 1
ATOM 942 O O . LEU A 1 123 ? -6.344 12.005 -15.125 1.00 96.06 123 LEU A O 1
ATOM 946 N N . PRO A 1 124 ? -5.244 10.574 -16.485 1.00 94.25 124 PRO A N 1
ATOM 947 C CA . PRO A 1 124 ? -6.428 9.767 -16.804 1.00 94.25 124 PRO A CA 1
ATOM 948 C C . PRO A 1 124 ? -7.189 9.285 -15.562 1.00 94.25 124 PRO A C 1
ATOM 950 O O . PRO A 1 124 ? -8.419 9.282 -15.541 1.00 94.25 124 PRO A O 1
ATOM 953 N N . LEU A 1 125 ? -6.447 8.932 -14.508 1.00 97.06 125 LEU A N 1
ATOM 954 C CA . LEU A 1 125 ? -6.950 8.831 -13.143 1.00 97.06 125 LEU A CA 1
ATOM 955 C C . LEU A 1 125 ? -6.530 10.110 -12.402 1.00 97.06 125 LEU A C 1
ATOM 957 O O . LEU A 1 125 ? -5.347 10.230 -12.093 1.00 97.06 125 LEU A O 1
ATOM 961 N N . PRO A 1 126 ? -7.434 11.067 -12.115 1.00 97.31 126 PRO A N 1
ATOM 962 C CA . PRO A 1 126 ? -7.054 12.340 -11.503 1.00 97.31 126 PRO A CA 1
ATOM 963 C C . PRO A 1 126 ? -6.287 12.145 -10.193 1.00 97.31 126 PRO A C 1
ATOM 965 O O . PRO A 1 126 ? -6.789 11.460 -9.302 1.00 97.31 126 PRO A O 1
ATOM 968 N N . HIS A 1 127 ? -5.112 12.769 -10.066 1.00 97.88 127 HIS A N 1
ATOM 969 C CA . HIS A 1 127 ? -4.138 12.602 -8.973 1.00 97.88 127 HIS A CA 1
ATOM 970 C C . HIS A 1 127 ? -3.376 11.262 -8.962 1.00 97.88 127 HIS A C 1
ATOM 972 O O . HIS A 1 127 ? -2.607 10.990 -8.045 1.00 97.88 127 HIS A O 1
ATOM 978 N N . GLY A 1 128 ? -3.550 10.429 -9.984 1.00 97.94 128 GLY A N 1
ATOM 979 C CA . GLY A 1 128 ? -2.759 9.225 -10.207 1.00 97.94 128 GLY A CA 1
ATOM 980 C C . GLY A 1 128 ? -3.130 8.025 -9.333 1.00 97.94 128 GLY A C 1
ATOM 981 O O . GLY A 1 128 ? -3.948 8.090 -8.407 1.00 97.94 128 GLY A O 1
ATOM 982 N N . ALA A 1 129 ? -2.526 6.888 -9.670 1.00 98.19 129 ALA A N 1
ATOM 983 C CA . ALA A 1 129 ? -2.742 5.595 -9.032 1.00 98.19 129 ALA A CA 1
ATOM 984 C C . ALA A 1 129 ? -2.334 5.580 -7.556 1.00 98.19 129 ALA A C 1
ATOM 986 O O . ALA A 1 129 ? -3.068 5.027 -6.739 1.00 98.19 129 ALA A O 1
ATOM 987 N N . PHE A 1 130 ? -1.220 6.227 -7.205 1.00 97.88 130 PHE A N 1
ATOM 988 C CA . PHE A 1 130 ? -0.756 6.311 -5.822 1.00 97.88 130 PHE A CA 1
ATOM 989 C C . PHE A 1 130 ? -1.836 6.916 -4.911 1.00 97.88 130 PHE A C 1
ATOM 991 O O . PHE A 1 130 ? -2.335 6.256 -3.998 1.00 97.88 130 PHE A O 1
ATOM 998 N N . TYR A 1 131 ? -2.262 8.151 -5.199 1.00 98.62 131 TYR A N 1
ATOM 999 C CA . TYR A 1 131 ? -3.247 8.869 -4.388 1.00 98.62 131 TYR A CA 1
ATOM 1000 C C . TYR A 1 131 ? -4.565 8.096 -4.261 1.00 98.62 131 TYR A C 1
ATOM 1002 O O . TYR A 1 131 ? -5.064 7.859 -3.158 1.00 98.62 131 TYR A O 1
ATOM 1010 N N . ASN A 1 132 ? -5.132 7.678 -5.397 1.00 98.75 132 ASN A N 1
ATOM 1011 C CA . ASN A 1 132 ? -6.441 7.027 -5.424 1.00 98.75 132 ASN A CA 1
ATOM 1012 C C . ASN A 1 132 ? -6.404 5.630 -4.807 1.00 98.75 132 ASN A C 1
ATOM 1014 O O . ASN A 1 132 ? -7.362 5.243 -4.137 1.00 98.75 132 ASN A O 1
ATOM 1018 N N . GLY A 1 133 ? -5.308 4.891 -4.998 1.00 98.69 133 GLY A N 1
ATOM 1019 C CA . GLY A 1 133 ? -5.093 3.591 -4.380 1.00 98.69 133 GLY A CA 1
ATOM 1020 C C . GLY A 1 133 ? -5.141 3.700 -2.862 1.00 98.69 133 GLY A C 1
ATOM 1021 O O . GLY A 1 133 ? -5.961 3.033 -2.231 1.00 98.69 133 GLY A O 1
ATOM 1022 N N . TRP A 1 134 ? -4.336 4.587 -2.273 1.00 98.81 134 TRP A N 1
ATOM 1023 C CA . TRP A 1 134 ? -4.294 4.756 -0.819 1.00 98.81 134 TRP A CA 1
ATOM 1024 C C . TRP A 1 134 ? -5.580 5.341 -0.243 1.00 98.81 134 TRP A C 1
ATOM 1026 O O . TRP A 1 134 ? -6.080 4.817 0.754 1.00 98.81 134 TRP A O 1
ATOM 1036 N N . LEU A 1 135 ? -6.178 6.348 -0.889 1.00 98.88 135 LEU A N 1
ATOM 1037 C CA . LEU A 1 135 ? -7.478 6.878 -0.473 1.00 98.88 135 LEU A CA 1
ATOM 1038 C C . LEU A 1 135 ? -8.554 5.784 -0.490 1.00 98.88 135 LEU A C 1
ATOM 1040 O O . LEU A 1 135 ? -9.266 5.592 0.499 1.00 98.88 135 LEU A O 1
ATOM 1044 N N . GLY A 1 136 ? -8.659 5.050 -1.600 1.00 98.81 136 GLY A N 1
ATOM 1045 C CA . GLY A 1 136 ? -9.636 3.982 -1.776 1.00 98.81 136 GLY A CA 1
ATOM 1046 C C . GLY A 1 136 ? -9.424 2.841 -0.785 1.00 98.81 136 GLY A C 1
ATOM 1047 O O . GLY A 1 136 ? -10.374 2.400 -0.138 1.00 98.81 136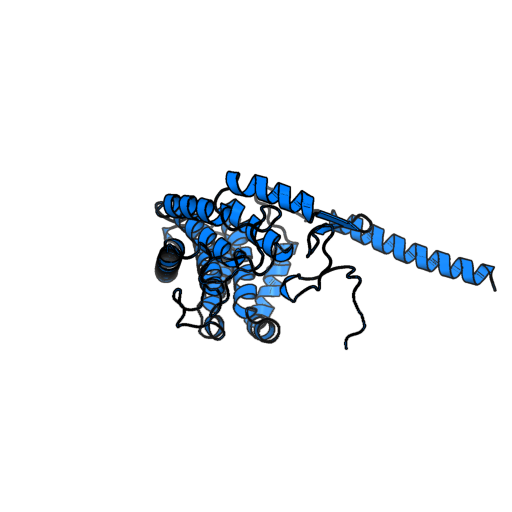 GLY A O 1
ATOM 1048 N N . TYR A 1 137 ? -8.184 2.389 -0.610 1.00 98.88 137 TYR A N 1
ATOM 1049 C CA . TYR A 1 137 ? -7.865 1.294 0.299 1.00 98.88 137 TYR A CA 1
ATOM 1050 C C . TYR A 1 137 ? -8.136 1.671 1.765 1.00 98.88 137 TYR A C 1
ATOM 1052 O O . TYR A 1 137 ? -8.819 0.921 2.470 1.00 98.88 137 TYR A O 1
ATOM 1060 N N . SER A 1 138 ? -7.719 2.862 2.214 1.00 98.88 138 SER A N 1
ATOM 1061 C CA . SER A 1 138 ? -8.015 3.356 3.567 1.00 98.88 138 SER A CA 1
ATOM 1062 C C . SER A 1 138 ? -9.518 3.538 3.810 1.00 98.88 138 SER A C 1
ATOM 1064 O O . SER A 1 138 ? -10.019 3.118 4.854 1.00 98.88 138 SER A O 1
ATOM 1066 N N . LEU A 1 139 ? -10.269 4.086 2.845 1.00 98.81 139 LEU A N 1
ATOM 1067 C CA . LEU A 1 139 ? -11.734 4.173 2.920 1.00 98.81 139 LEU A CA 1
ATOM 1068 C C . LEU A 1 139 ? -12.384 2.793 3.043 1.00 98.81 139 LEU A C 1
ATOM 1070 O O . LEU A 1 139 ? -13.251 2.589 3.893 1.00 98.81 139 LEU A O 1
ATOM 1074 N N . GLY A 1 140 ? -11.963 1.835 2.218 1.00 98.69 140 GLY A N 1
ATOM 1075 C CA . GLY A 1 140 ? -12.490 0.476 2.247 1.00 98.69 140 GLY A CA 1
ATOM 1076 C C . GLY A 1 140 ? -12.284 -0.194 3.608 1.00 98.69 140 GLY A C 1
ATOM 1077 O O . GLY A 1 140 ? -13.225 -0.764 4.165 1.00 98.69 140 GLY A O 1
ATOM 1078 N N . LYS A 1 141 ? -11.086 -0.066 4.189 1.00 98.69 141 LYS A N 1
ATOM 1079 C CA . LYS A 1 141 ? -10.755 -0.626 5.511 1.00 98.69 141 LYS A CA 1
ATOM 1080 C C . LYS A 1 141 ? -11.517 0.076 6.645 1.00 98.69 141 LYS A C 1
ATOM 1082 O O . LYS A 1 141 ? -12.035 -0.612 7.527 1.00 98.69 141 LYS A O 1
ATOM 1087 N N . LEU A 1 142 ? -11.707 1.396 6.568 1.00 98.56 142 LEU A N 1
ATOM 1088 C CA . LEU A 1 142 ? -12.574 2.148 7.485 1.00 98.56 142 LEU A CA 1
ATOM 1089 C C . LEU A 1 142 ? -14.036 1.674 7.418 1.00 98.56 142 LEU A C 1
ATOM 1091 O O . LEU A 1 142 ? -14.705 1.558 8.442 1.00 98.56 142 LEU A O 1
ATOM 1095 N N . LEU A 1 143 ? -14.565 1.401 6.224 1.00 98.50 143 LEU A N 1
ATOM 1096 C CA . LEU A 1 143 ? -15.948 0.944 6.070 1.00 98.50 143 LEU A CA 1
ATOM 1097 C C . LEU A 1 143 ? -16.129 -0.513 6.520 1.00 98.50 143 LEU A C 1
ATOM 1099 O O . LEU A 1 143 ? -17.186 -0.847 7.066 1.00 98.50 143 LEU A O 1
ATOM 1103 N N . LEU A 1 144 ? -15.123 -1.371 6.317 1.00 97.38 144 LEU A N 1
ATOM 1104 C CA . LEU A 1 144 ? -15.118 -2.747 6.826 1.00 97.38 144 LEU A CA 1
ATOM 1105 C C . LEU A 1 144 ? -15.112 -2.803 8.354 1.00 97.38 144 LEU A C 1
ATOM 1107 O O . LEU A 1 144 ? -15.772 -3.672 8.919 1.00 97.38 144 LEU A O 1
ATOM 1111 N N . SER A 1 145 ? -14.427 -1.872 9.021 1.00 96.25 145 SER A N 1
ATOM 1112 C CA . SER A 1 145 ? -14.370 -1.836 10.486 1.00 96.25 145 SER A CA 1
ATOM 1113 C C . SER A 1 145 ? -15.668 -1.351 11.143 1.00 96.25 145 SER A C 1
ATOM 1115 O O . SER A 1 145 ? -15.797 -1.418 12.362 1.00 96.25 145 SER A O 1
ATOM 1117 N N . GLN A 1 146 ? -16.662 -0.910 10.361 1.00 94.75 146 GLN A N 1
ATOM 1118 C CA . GLN A 1 146 ? -17.926 -0.366 10.859 1.00 94.75 146 GLN A CA 1
ATOM 1119 C C . GLN A 1 146 ? -19.150 -1.202 10.450 1.00 94.75 146 GLN A C 1
ATOM 1121 O O . GLN A 1 146 ? -19.263 -1.637 9.296 1.00 94.75 146 GLN A O 1
ATOM 1126 N N . PRO A 1 147 ? -20.168 -1.313 11.330 1.00 92.31 147 PRO A N 1
ATOM 1127 C CA . PRO A 1 147 ? -21.489 -1.792 10.937 1.00 92.31 147 PRO A CA 1
ATOM 1128 C C . PRO A 1 147 ? -22.094 -0.925 9.826 1.00 92.31 147 PRO A C 1
ATOM 1130 O O . PRO A 1 147 ? -22.029 0.303 9.891 1.00 92.31 147 PRO A O 1
ATOM 1133 N N . ALA A 1 148 ? -22.775 -1.543 8.854 1.00 93.75 148 ALA A N 1
ATOM 1134 C CA . ALA A 1 148 ? -23.339 -0.836 7.698 1.00 93.75 148 ALA A CA 1
ATOM 1135 C C . ALA A 1 148 ? -24.229 0.365 8.078 1.00 93.75 148 ALA A C 1
ATOM 1137 O O . ALA A 1 148 ? -24.136 1.419 7.458 1.00 93.75 148 ALA A O 1
ATOM 1138 N N . ALA A 1 149 ? -25.024 0.241 9.147 1.00 93.94 149 ALA A N 1
ATOM 1139 C CA . ALA A 1 149 ? -25.908 1.299 9.648 1.00 93.94 149 ALA A CA 1
ATOM 1140 C C . ALA A 1 149 ? -25.181 2.500 10.292 1.00 93.94 149 ALA A C 1
ATOM 1142 O O . ALA A 1 149 ? -25.816 3.507 10.600 1.00 93.94 149 ALA A O 1
ATOM 1143 N N . LYS A 1 150 ? -23.873 2.391 10.553 1.00 92.56 150 LYS A N 1
ATOM 1144 C CA . LYS A 1 150 ? -23.044 3.445 11.160 1.00 92.56 150 LYS A CA 1
ATOM 1145 C C . LYS A 1 150 ? -22.111 4.129 10.160 1.00 92.56 150 LYS A C 1
ATOM 1147 O O . LYS A 1 150 ? -21.545 5.167 10.495 1.00 92.56 150 LYS A O 1
ATOM 1152 N N . ARG A 1 151 ? -21.995 3.591 8.943 1.00 95.50 151 ARG A N 1
ATOM 1153 C CA . ARG A 1 151 ? -21.159 4.155 7.879 1.00 95.50 151 ARG A CA 1
ATOM 1154 C C . ARG A 1 151 ? -21.681 5.524 7.466 1.00 95.50 151 ARG A C 1
ATOM 1156 O O . ARG A 1 151 ? -22.876 5.706 7.231 1.00 95.50 151 ARG A O 1
ATOM 1163 N N . ARG A 1 152 ? -20.778 6.497 7.353 1.00 96.25 152 ARG A N 1
ATOM 1164 C CA . ARG A 1 152 ? -21.140 7.853 6.929 1.00 96.25 152 ARG A CA 1
ATOM 1165 C C . ARG A 1 152 ? -21.448 7.850 5.426 1.00 96.25 152 ARG A C 1
ATOM 1167 O O . ARG A 1 152 ? -20.621 7.358 4.659 1.00 96.25 152 ARG A O 1
ATOM 1174 N N . PRO A 1 153 ? -22.574 8.435 4.973 1.00 97.44 153 PRO A N 1
ATOM 1175 C CA . PRO A 1 153 ? -22.926 8.444 3.551 1.00 97.44 153 PRO A CA 1
ATOM 1176 C C . PRO A 1 153 ? -21.853 9.064 2.649 1.00 97.44 153 PRO A C 1
ATOM 1178 O O . PRO A 1 153 ? -21.607 8.555 1.562 1.00 97.44 153 PRO A O 1
ATOM 1181 N N . GLY A 1 154 ? -21.175 10.118 3.121 1.00 98.00 154 GLY A N 1
ATOM 1182 C CA . GLY A 1 154 ? -20.088 10.762 2.378 1.00 98.00 154 GLY A CA 1
ATOM 1183 C C . GLY A 1 154 ? -18.880 9.850 2.141 1.00 98.00 154 GLY A C 1
ATOM 1184 O O . GLY A 1 154 ? -18.340 9.851 1.042 1.00 98.00 154 GLY A O 1
ATOM 1185 N N . ASP A 1 155 ? -18.503 9.026 3.125 1.00 98.19 155 ASP A N 1
ATOM 1186 C CA . ASP A 1 155 ? -17.377 8.088 2.986 1.00 98.19 155 ASP A CA 1
ATOM 1187 C C . ASP A 1 155 ? -17.730 6.959 2.011 1.00 98.19 155 ASP A C 1
ATOM 1189 O O . ASP A 1 155 ? -16.912 6.559 1.189 1.00 98.19 155 ASP A O 1
ATOM 1193 N N . VAL A 1 156 ? -18.975 6.472 2.070 1.00 98.69 156 VAL A N 1
ATOM 1194 C CA . VAL A 1 156 ? -19.497 5.455 1.145 1.00 98.69 156 VAL A CA 1
ATOM 1195 C C . VAL A 1 156 ? -19.504 5.965 -0.295 1.00 98.69 156 VAL A C 1
ATOM 1197 O O . VAL A 1 156 ? -19.081 5.246 -1.199 1.00 98.69 156 VAL A O 1
ATOM 1200 N N . GLU A 1 157 ? -19.987 7.187 -0.512 1.00 98.62 157 GLU A N 1
ATOM 1201 C CA . GLU A 1 157 ? -20.037 7.809 -1.837 1.00 98.62 157 GLU A CA 1
ATOM 1202 C C . GLU A 1 157 ? -18.634 8.078 -2.388 1.00 98.62 157 GLU A C 1
ATOM 1204 O O . GLU A 1 157 ? -18.351 7.736 -3.537 1.00 98.62 157 GLU A O 1
ATOM 1209 N N . LEU A 1 158 ? -17.734 8.622 -1.561 1.00 98.62 158 LEU A N 1
ATOM 1210 C CA . LEU A 1 158 ? -16.344 8.843 -1.950 1.00 98.62 158 LEU A CA 1
ATOM 1211 C C . LEU A 1 158 ? -15.664 7.523 -2.324 1.00 98.62 158 LEU A C 1
ATOM 1213 O O . LEU A 1 158 ? -15.080 7.431 -3.397 1.00 98.62 158 LEU A O 1
ATOM 1217 N N . PHE A 1 159 ? -15.816 6.479 -1.503 1.00 98.88 159 PHE A N 1
ATOM 1218 C CA . PHE A 1 159 ? -15.219 5.174 -1.779 1.00 98.88 159 PHE A CA 1
ATOM 1219 C C . PHE A 1 159 ? -15.731 4.566 -3.089 1.00 98.88 159 PHE A C 1
ATOM 1221 O O . PHE A 1 159 ? -14.936 4.115 -3.910 1.00 98.88 159 PHE A O 1
ATOM 1228 N N . ARG A 1 160 ? -17.049 4.602 -3.331 1.00 98.81 160 ARG A N 1
ATOM 1229 C CA . ARG A 1 160 ? -17.635 4.109 -4.588 1.00 98.81 160 ARG A CA 1
ATOM 1230 C C . ARG A 1 160 ? -17.101 4.856 -5.798 1.00 98.81 160 ARG A C 1
ATOM 1232 O O . ARG A 1 160 ? -16.739 4.212 -6.778 1.00 98.81 160 ARG A O 1
ATOM 1239 N N . ARG A 1 161 ? -17.026 6.184 -5.722 1.00 98.69 161 ARG A N 1
ATOM 1240 C CA . ARG A 1 161 ? -16.494 7.018 -6.802 1.00 98.69 161 ARG A CA 1
ATOM 1241 C C . ARG A 1 161 ? -15.030 6.707 -7.086 1.00 98.69 161 ARG A C 1
ATOM 1243 O O . ARG A 1 161 ? -14.683 6.483 -8.241 1.00 98.69 161 ARG A O 1
ATOM 1250 N N . THR A 1 162 ? -14.204 6.622 -6.045 1.00 98.81 162 THR A N 1
ATOM 1251 C CA . THR A 1 162 ? -12.790 6.253 -6.176 1.00 98.81 162 THR A CA 1
ATOM 1252 C C . THR A 1 162 ? -12.644 4.869 -6.811 1.00 98.81 162 THR A C 1
ATOM 1254 O O . THR A 1 162 ? -11.903 4.723 -7.778 1.00 98.81 162 THR A O 1
ATOM 1257 N N . CYS A 1 163 ? -13.408 3.863 -6.366 1.00 98.88 163 CYS A N 1
ATOM 1258 C CA . CYS A 1 163 ? -13.396 2.535 -6.988 1.00 98.88 163 CYS A CA 1
ATOM 1259 C C . CYS A 1 163 ? -13.845 2.558 -8.453 1.00 98.88 163 CYS A C 1
ATOM 1261 O O . CYS A 1 163 ? -13.240 1.882 -9.275 1.00 98.88 163 CYS A O 1
ATOM 1263 N N . GLN A 1 164 ? -14.870 3.336 -8.806 1.00 98.69 164 GLN A N 1
ATOM 1264 C CA . GLN A 1 164 ? -15.320 3.459 -10.196 1.00 98.69 164 GLN A CA 1
ATOM 1265 C C . GLN A 1 164 ? -14.235 4.065 -11.094 1.00 98.69 164 GLN A C 1
ATOM 1267 O O . GLN A 1 164 ? -14.006 3.566 -12.193 1.00 98.69 164 GLN A O 1
ATOM 1272 N N . GLN A 1 165 ? -13.544 5.107 -10.623 1.00 98.31 165 GLN A N 1
ATOM 1273 C CA . GLN A 1 165 ? -12.442 5.733 -11.358 1.00 98.31 165 GLN A CA 1
ATOM 1274 C C . GLN A 1 165 ? -11.253 4.778 -11.517 1.00 98.31 165 GLN A C 1
ATOM 1276 O O . GLN A 1 165 ? -10.725 4.640 -12.618 1.00 98.31 165 GLN A O 1
ATOM 1281 N N . ILE A 1 166 ? -10.879 4.067 -10.447 1.00 98.75 166 ILE A N 1
ATOM 1282 C CA . ILE A 1 166 ? -9.835 3.035 -10.490 1.00 98.75 166 ILE A CA 1
ATOM 1283 C C . ILE A 1 166 ? -10.215 1.926 -11.477 1.00 98.75 166 ILE A C 1
ATOM 1285 O O . ILE A 1 166 ? -9.416 1.554 -12.333 1.00 98.75 166 ILE A O 1
ATOM 1289 N N . ALA A 1 167 ? -11.437 1.402 -11.389 1.00 98.62 167 ALA A N 1
ATOM 1290 C CA . ALA A 1 167 ? -11.894 0.323 -12.253 1.00 98.62 167 ALA A CA 1
ATOM 1291 C C . ALA A 1 167 ? -11.884 0.729 -13.732 1.00 98.62 167 ALA A C 1
ATOM 1293 O O . ALA A 1 167 ? -11.492 -0.074 -14.576 1.00 98.62 167 ALA A O 1
ATOM 1294 N N . ALA A 1 168 ? -12.250 1.978 -14.041 1.00 97.44 168 ALA A N 1
ATOM 1295 C CA . ALA A 1 168 ? -12.219 2.498 -15.403 1.00 97.44 168 ALA A CA 1
ATOM 1296 C C . ALA A 1 168 ? -10.805 2.477 -16.006 1.00 97.44 168 ALA A C 1
ATOM 1298 O O . ALA A 1 168 ? -10.653 2.063 -17.153 1.00 97.44 168 ALA A O 1
ATOM 1299 N N . VAL A 1 169 ? -9.772 2.857 -15.243 1.00 96.56 169 VAL A N 1
ATOM 1300 C CA . VAL A 1 169 ? -8.388 2.834 -15.751 1.00 96.56 169 VAL A CA 1
ATOM 1301 C C . VAL A 1 169 ? -7.764 1.439 -15.747 1.00 96.56 169 VAL A C 1
ATOM 1303 O O . VAL A 1 169 ? -6.999 1.126 -16.651 1.00 96.56 169 VAL A O 1
ATOM 1306 N N . LEU A 1 170 ? -8.111 0.562 -14.797 1.00 97.31 170 LEU A N 1
ATOM 1307 C CA . LEU A 1 170 ? -7.625 -0.828 -14.812 1.00 97.31 170 LEU A CA 1
ATOM 1308 C C . LEU A 1 170 ? -8.249 -1.657 -15.945 1.00 97.31 170 LEU A C 1
ATOM 1310 O O . LEU A 1 170 ? -7.642 -2.626 -16.409 1.00 97.31 170 LEU A O 1
ATOM 1314 N N . ALA A 1 171 ? -9.447 -1.278 -16.397 1.00 94.94 171 ALA A N 1
ATOM 1315 C CA . ALA A 1 171 ? -10.104 -1.879 -17.552 1.00 94.94 171 ALA A CA 1
ATOM 1316 C C . ALA A 1 171 ? -9.509 -1.418 -18.895 1.00 94.94 171 ALA A C 1
ATOM 1318 O O . ALA A 1 171 ? -9.747 -2.076 -19.909 1.00 94.94 171 ALA A O 1
ATOM 1319 N N . ASP A 1 172 ? -8.738 -0.323 -18.923 1.00 83.81 172 ASP A N 1
ATOM 1320 C CA . ASP A 1 172 ? -8.120 0.175 -20.153 1.00 83.81 172 ASP A CA 1
ATOM 1321 C C . ASP A 1 172 ? -7.064 -0.807 -20.687 1.00 83.81 172 ASP A C 1
ATOM 1323 O O . ASP A 1 172 ? -6.326 -1.444 -19.931 1.00 83.81 172 ASP A O 1
ATOM 1327 N N . ALA A 1 173 ? -6.999 -0.952 -22.010 1.00 65.75 173 ALA A N 1
ATOM 1328 C CA . ALA A 1 173 ? -6.294 -2.028 -22.696 1.00 65.75 173 ALA A CA 1
ATOM 1329 C C . ALA A 1 173 ? -4.779 -1.799 -22.839 1.00 65.75 173 ALA A C 1
ATOM 1331 O O . ALA A 1 173 ? -4.050 -2.778 -23.002 1.00 65.75 173 ALA A O 1
ATOM 1332 N N . GLY A 1 174 ? -4.290 -0.555 -22.745 1.00 84.44 174 GLY A N 1
ATOM 1333 C CA . GLY A 1 174 ? -2.888 -0.212 -23.033 1.00 84.44 174 GLY A CA 1
ATOM 1334 C C . GLY A 1 174 ? -1.868 -0.884 -22.106 1.00 84.44 174 GLY A C 1
ATOM 1335 O O . GLY A 1 174 ? -0.955 -1.561 -22.564 1.00 84.44 174 GLY A O 1
ATOM 1336 N N . THR A 1 175 ? -2.062 -0.757 -20.795 1.00 92.19 175 THR A N 1
ATOM 1337 C CA . THR A 1 175 ? -1.191 -1.330 -19.754 1.00 92.19 175 THR A CA 1
ATOM 1338 C C . THR A 1 175 ? -2.036 -1.722 -18.538 1.00 92.19 175 THR A C 1
ATOM 1340 O O . THR A 1 175 ? -3.063 -1.085 -18.293 1.00 92.19 175 THR A O 1
ATOM 1343 N N . PRO A 1 176 ? -1.667 -2.756 -17.756 1.00 96.12 176 PRO A N 1
ATOM 1344 C CA . PRO A 1 176 ? -2.322 -3.016 -16.473 1.00 96.12 176 PRO A CA 1
ATOM 1345 C C . PRO A 1 176 ? -1.921 -2.004 -15.382 1.00 96.12 176 PRO A C 1
ATOM 1347 O O . PRO A 1 176 ? -2.465 -2.053 -14.280 1.00 96.12 176 PRO A O 1
ATOM 1350 N N . PHE A 1 177 ? -0.967 -1.110 -15.650 1.00 97.25 177 PHE A N 1
ATOM 1351 C CA . PHE A 1 177 ? -0.385 -0.214 -14.653 1.00 97.25 177 PHE A CA 1
ATOM 1352 C C . PHE A 1 177 ? -0.760 1.248 -14.941 1.00 97.25 177 PHE A C 1
ATOM 1354 O O . PHE A 1 177 ? -0.140 1.860 -15.812 1.00 97.25 177 PHE A O 1
ATOM 1361 N N . PRO A 1 178 ? -1.765 1.815 -14.248 1.00 96.56 178 PRO A N 1
ATOM 1362 C CA . PRO A 1 178 ? -2.107 3.225 -14.392 1.00 96.56 178 PRO A CA 1
ATOM 1363 C C . PRO A 1 178 ? -0.967 4.133 -13.915 1.00 96.56 178 PRO A C 1
ATOM 1365 O O . PRO A 1 178 ? -0.159 3.756 -13.066 1.00 96.56 178 PRO A O 1
ATOM 1368 N N . GLU A 1 179 ? -0.929 5.351 -14.452 1.00 96.81 179 GLU A N 1
ATOM 1369 C CA . GLU A 1 179 ? 0.031 6.383 -14.055 1.00 96.81 179 GLU A CA 1
ATOM 1370 C C . GLU A 1 179 ? -0.164 6.785 -12.589 1.00 96.81 179 GLU A C 1
ATOM 1372 O O . GLU A 1 179 ? -1.257 7.188 -12.187 1.00 96.81 179 GLU A O 1
ATOM 1377 N N . SER A 1 180 ? 0.908 6.721 -11.799 1.00 95.69 180 SER A N 1
ATOM 1378 C CA . SER A 1 180 ? 0.987 7.379 -10.485 1.00 95.69 180 SER A CA 1
ATOM 1379 C C . SER A 1 180 ? 1.368 8.846 -10.649 1.00 95.69 180 SER A C 1
ATOM 1381 O O . SER A 1 180 ? 0.822 9.713 -9.974 1.00 95.69 180 SER A O 1
ATOM 1383 N N . TYR A 1 181 ? 2.246 9.110 -11.618 1.00 93.94 181 TYR A N 1
ATOM 1384 C CA . TYR A 1 181 ? 2.704 10.430 -12.034 1.00 93.94 181 TYR A CA 1
ATOM 1385 C C . TYR A 1 181 ? 2.706 10.514 -13.555 1.00 93.94 181 TYR A C 1
ATOM 1387 O O . TYR A 1 181 ? 2.723 9.489 -14.235 1.00 93.94 181 TYR A O 1
ATOM 1395 N N . ALA A 1 182 ? 2.749 11.724 -14.111 1.00 93.12 182 ALA A N 1
ATOM 1396 C CA . ALA A 1 182 ? 2.813 11.904 -15.558 1.00 93.12 182 ALA A CA 1
ATOM 1397 C C . ALA A 1 182 ? 3.982 11.109 -16.172 1.00 93.12 182 ALA A C 1
ATOM 1399 O O . ALA A 1 182 ? 5.155 11.400 -15.924 1.00 93.12 182 ALA A O 1
ATOM 1400 N N . ARG A 1 183 ? 3.644 10.129 -17.019 1.00 89.94 183 ARG A N 1
ATOM 1401 C CA . ARG A 1 183 ? 4.525 9.151 -17.683 1.00 89.94 183 ARG A CA 1
ATOM 1402 C C . ARG A 1 183 ? 5.206 8.130 -16.764 1.00 89.94 183 ARG A C 1
ATOM 1404 O O . ARG A 1 183 ? 6.020 7.349 -17.254 1.00 89.94 183 ARG A O 1
ATOM 1411 N N . GLY A 1 184 ? 4.886 8.117 -15.474 1.00 92.06 184 GLY A N 1
ATOM 1412 C CA . GLY A 1 184 ? 5.442 7.199 -14.482 1.00 92.06 184 GLY A CA 1
ATOM 1413 C C . GLY A 1 184 ? 4.376 6.258 -13.930 1.00 92.06 184 GLY A C 1
ATOM 1414 O O . GLY A 1 184 ? 3.371 6.706 -13.376 1.00 92.06 184 GLY A O 1
ATOM 1415 N N . ALA A 1 185 ? 4.609 4.953 -14.055 1.00 96.81 185 ALA A N 1
ATOM 1416 C CA . ALA A 1 185 ? 3.727 3.925 -13.519 1.00 96.81 185 ALA A CA 1
ATOM 1417 C C . ALA A 1 185 ? 4.512 2.937 -12.647 1.00 96.81 185 ALA A C 1
ATOM 1419 O O . ALA A 1 185 ? 5.546 2.397 -13.056 1.00 96.81 185 ALA A O 1
ATOM 1420 N N . TRP A 1 186 ? 3.978 2.677 -11.454 1.00 97.56 186 TRP A N 1
ATOM 1421 C CA . TRP A 1 186 ? 4.522 1.719 -10.498 1.00 97.56 186 TRP A CA 1
ATOM 1422 C C . TRP A 1 186 ? 3.510 0.592 -10.285 1.00 97.56 186 TRP A C 1
ATOM 1424 O O . TRP A 1 186 ? 2.399 0.831 -9.804 1.00 97.56 186 TRP A O 1
ATOM 1434 N N . PRO A 1 187 ? 3.868 -0.663 -10.604 1.00 98.06 187 PRO A N 1
ATOM 1435 C CA . PRO A 1 187 ? 3.002 -1.811 -10.354 1.00 98.06 187 PRO A CA 1
ATOM 1436 C C . PRO A 1 187 ? 2.549 -1.969 -8.900 1.00 98.06 187 PRO A C 1
ATOM 1438 O O . PRO A 1 187 ? 1.465 -2.499 -8.659 1.00 98.06 187 PRO A O 1
ATOM 1441 N N . ALA A 1 188 ? 3.345 -1.506 -7.932 1.00 97.94 188 ALA A N 1
ATOM 1442 C CA . ALA A 1 188 ? 2.955 -1.510 -6.525 1.00 97.94 188 ALA A CA 1
ATOM 1443 C C . ALA A 1 188 ? 1.714 -0.633 -6.274 1.00 97.94 188 ALA A C 1
ATOM 1445 O O . ALA A 1 188 ? 0.768 -1.095 -5.640 1.00 97.94 188 ALA A O 1
ATOM 1446 N N . ASP A 1 189 ? 1.653 0.567 -6.854 1.00 98.12 189 ASP A N 1
ATOM 1447 C CA . ASP A 1 189 ? 0.505 1.475 -6.715 1.00 98.12 189 ASP A CA 1
ATOM 1448 C C . ASP A 1 189 ? -0.741 0.926 -7.414 1.00 98.12 189 ASP A C 1
ATOM 1450 O O . ASP A 1 189 ? -1.855 0.987 -6.885 1.00 98.12 189 ASP A O 1
ATOM 1454 N N . ALA A 1 190 ? -0.549 0.305 -8.582 1.00 98.38 190 ALA A N 1
ATOM 1455 C CA . ALA A 1 190 ? -1.607 -0.416 -9.282 1.00 98.38 190 ALA A CA 1
ATOM 1456 C C . ALA A 1 190 ? -2.181 -1.559 -8.422 1.00 98.38 190 ALA A C 1
ATOM 1458 O O . ALA A 1 190 ? -3.395 -1.772 -8.403 1.00 98.38 190 ALA A O 1
ATOM 1459 N N . ALA A 1 191 ? -1.333 -2.263 -7.663 1.00 98.75 191 ALA A N 1
ATOM 1460 C CA . ALA A 1 191 ? -1.776 -3.297 -6.734 1.00 98.75 191 ALA A CA 1
ATOM 1461 C C . ALA A 1 191 ? -2.575 -2.717 -5.554 1.00 98.75 191 ALA A C 1
ATOM 1463 O O . ALA A 1 191 ? -3.574 -3.317 -5.161 1.00 98.75 191 ALA A O 1
ATOM 1464 N N . VAL A 1 192 ? -2.216 -1.539 -5.026 1.00 98.81 192 VAL A N 1
ATOM 1465 C CA . VAL A 1 192 ? -3.026 -0.854 -3.994 1.00 98.81 192 VAL A CA 1
ATOM 1466 C C . VAL A 1 192 ? -4.403 -0.467 -4.556 1.00 98.81 192 VAL A C 1
ATOM 1468 O O . VAL A 1 192 ? -5.428 -0.700 -3.913 1.00 98.81 192 VAL A O 1
ATOM 1471 N N . CYS A 1 193 ? -4.455 0.040 -5.792 1.00 98.81 193 CYS A N 1
ATOM 1472 C CA . CYS A 1 193 ? -5.706 0.301 -6.511 1.00 98.81 193 CYS A CA 1
ATOM 1473 C C . CYS A 1 193 ? -6.577 -0.962 -6.644 1.00 98.81 193 CYS A C 1
ATOM 1475 O O . CYS A 1 193 ? -7.763 -0.949 -6.305 1.00 98.81 193 CYS A O 1
ATOM 1477 N N . ALA A 1 194 ? -5.992 -2.072 -7.094 1.00 98.81 194 ALA A N 1
ATOM 1478 C CA . ALA A 1 194 ? -6.686 -3.350 -7.213 1.00 98.81 194 ALA A CA 1
ATOM 1479 C C . ALA A 1 194 ? -7.167 -3.881 -5.846 1.00 98.81 194 ALA A C 1
ATOM 1481 O O . ALA A 1 194 ? -8.297 -4.360 -5.730 1.00 98.81 194 ALA A O 1
ATOM 1482 N N . ALA A 1 195 ? -6.374 -3.720 -4.782 1.00 98.88 195 ALA A N 1
ATOM 1483 C CA . ALA A 1 195 ? -6.770 -4.077 -3.420 1.00 98.88 195 ALA A CA 1
ATOM 1484 C C . ALA A 1 195 ? -7.946 -3.226 -2.907 1.00 98.88 195 ALA A C 1
ATOM 1486 O O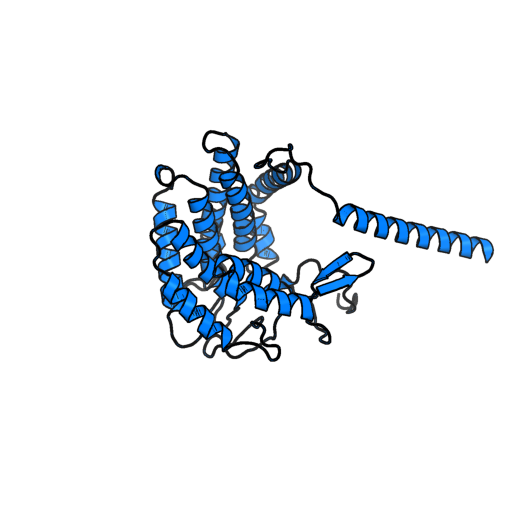 . ALA A 1 195 ? -8.807 -3.736 -2.182 1.00 98.88 195 ALA A O 1
ATOM 1487 N N . ALA A 1 196 ? -8.054 -1.955 -3.312 1.00 98.81 196 ALA A N 1
ATOM 1488 C CA . ALA A 1 196 ? -9.229 -1.134 -3.024 1.00 98.81 196 ALA A CA 1
ATOM 1489 C C . ALA A 1 196 ? -10.502 -1.703 -3.684 1.00 98.81 196 ALA A C 1
ATOM 1491 O O . ALA A 1 196 ? -11.546 -1.771 -3.031 1.00 98.81 196 ALA A O 1
ATOM 1492 N N . LEU A 1 197 ? -10.421 -2.195 -4.929 1.00 98.88 197 LEU A N 1
ATOM 1493 C CA . LEU A 1 197 ? -11.545 -2.869 -5.600 1.00 98.88 197 LEU A CA 1
ATOM 1494 C C . LEU A 1 197 ? -11.898 -4.215 -4.948 1.00 98.88 197 LEU A C 1
ATOM 1496 O O . LEU A 1 197 ? -13.072 -4.498 -4.714 1.00 98.88 197 LEU A O 1
ATOM 1500 N N . ALA A 1 198 ? -10.901 -5.022 -4.577 1.00 98.75 198 ALA A N 1
ATOM 1501 C CA . ALA A 1 198 ? -11.136 -6.261 -3.828 1.00 98.75 198 ALA A CA 1
ATOM 1502 C C . ALA A 1 198 ? -11.805 -5.971 -2.470 1.00 98.75 198 ALA A C 1
ATOM 1504 O O . ALA A 1 198 ? -12.680 -6.700 -2.002 1.00 98.75 198 ALA A O 1
ATOM 1505 N N . THR A 1 199 ? -11.439 -4.853 -1.840 1.00 98.62 199 THR A N 1
ATOM 1506 C CA . THR A 1 199 ? -12.065 -4.374 -0.604 1.00 98.62 199 THR A CA 1
ATOM 1507 C C . THR A 1 199 ? -13.500 -3.914 -0.826 1.00 98.62 199 THR A C 1
ATOM 1509 O O . THR A 1 199 ? -14.358 -4.223 -0.000 1.00 98.62 199 THR A O 1
ATOM 1512 N N . HIS A 1 200 ? -13.799 -3.251 -1.944 1.00 98.69 200 HIS A N 1
ATOM 1513 C CA . HIS A 1 200 ? -15.169 -2.892 -2.307 1.00 98.69 200 HIS A CA 1
ATOM 1514 C C . HIS A 1 200 ? -16.093 -4.114 -2.302 1.00 98.69 200 HIS A C 1
ATOM 1516 O O . HIS A 1 200 ? -17.155 -4.069 -1.679 1.00 98.69 200 HIS A O 1
ATOM 1522 N N . ASP A 1 201 ? -15.657 -5.220 -2.901 1.00 98.56 201 ASP A N 1
ATOM 1523 C CA . ASP A 1 201 ? -16.446 -6.453 -3.006 1.00 98.56 201 ASP A CA 1
ATOM 1524 C C . ASP A 1 201 ? -16.649 -7.173 -1.659 1.00 98.56 201 ASP A C 1
ATOM 1526 O O . ASP A 1 201 ? -17.496 -8.057 -1.546 1.00 98.56 201 ASP A O 1
ATOM 1530 N N . ARG A 1 202 ? -15.912 -6.772 -0.614 1.00 97.62 202 ARG A N 1
ATOM 1531 C CA . ARG A 1 202 ? -16.147 -7.188 0.780 1.00 97.62 202 ARG A CA 1
ATOM 1532 C C . ARG A 1 202 ? -17.087 -6.238 1.529 1.00 97.62 202 ARG A C 1
ATOM 1534 O O . ARG A 1 202 ? -17.753 -6.647 2.477 1.00 97.62 202 ARG A O 1
ATOM 1541 N N . VAL A 1 203 ? -17.122 -4.960 1.145 1.00 97.69 203 VAL A N 1
ATOM 1542 C CA . VAL A 1 203 ? -17.950 -3.919 1.782 1.00 97.69 203 VAL A CA 1
ATOM 1543 C C . VAL A 1 203 ? -19.381 -3.912 1.233 1.00 97.69 203 VAL A C 1
ATOM 1545 O O . VAL A 1 203 ? -20.322 -3.632 1.989 1.00 97.69 203 VAL A O 1
ATOM 1548 N N . PHE A 1 204 ? -19.538 -4.192 -0.062 1.00 97.81 204 PHE A N 1
ATOM 1549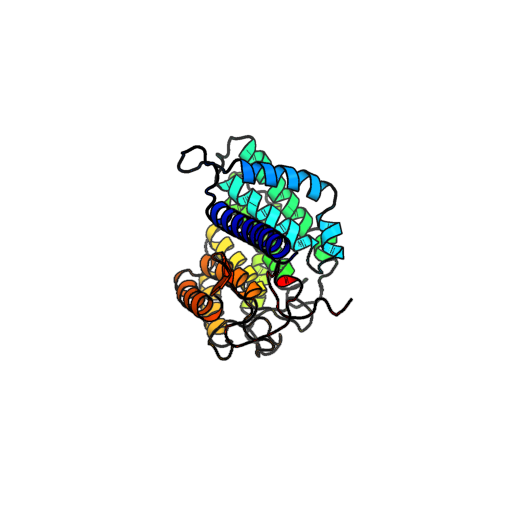 C CA . PHE A 1 204 ? -20.791 -4.156 -0.817 1.00 97.81 204 PHE A CA 1
ATOM 1550 C C . PHE A 1 204 ? -20.991 -5.440 -1.629 1.00 97.81 204 PHE A C 1
ATOM 1552 O O . PHE A 1 204 ? -20.191 -6.366 -1.560 1.00 97.81 204 PHE A O 1
ATOM 1559 N N . THR A 1 205 ? -22.070 -5.493 -2.413 1.00 97.75 205 THR A N 1
ATOM 1560 C CA . THR A 1 205 ? -22.258 -6.545 -3.415 1.00 97.75 205 THR A CA 1
ATOM 1561 C C . THR A 1 205 ? -21.054 -6.584 -4.365 1.00 97.75 205 THR A C 1
ATOM 1563 O O . THR A 1 205 ? -20.717 -5.529 -4.913 1.00 97.75 205 THR A O 1
ATOM 1566 N N . PRO A 1 206 ? -20.434 -7.761 -4.581 1.00 98.25 206 PRO A N 1
ATOM 1567 C CA . PRO A 1 206 ? -19.288 -7.893 -5.470 1.00 98.25 206 PRO A CA 1
ATOM 1568 C C . PRO A 1 206 ? -19.568 -7.393 -6.888 1.00 98.25 206 PRO A C 1
ATOM 1570 O O . PRO A 1 206 ? -20.627 -7.678 -7.451 1.00 98.25 206 PRO A O 1
ATOM 1573 N N . LEU A 1 207 ? -18.608 -6.663 -7.455 1.00 98.38 207 LEU A N 1
ATOM 1574 C CA . LEU A 1 207 ? -18.699 -6.046 -8.778 1.00 98.38 207 LEU A CA 1
ATOM 1575 C C . LEU A 1 207 ? -17.406 -6.185 -9.594 1.00 98.38 207 LEU A C 1
ATOM 1577 O O . LEU A 1 207 ? -17.472 -6.215 -10.820 1.00 98.38 207 LEU A O 1
ATOM 1581 N N . TYR A 1 208 ? -16.241 -6.267 -8.947 1.00 98.62 208 TYR A N 1
ATOM 1582 C CA . TYR A 1 208 ? -14.945 -6.118 -9.618 1.00 98.62 208 TYR A CA 1
ATOM 1583 C C . TYR A 1 208 ? -14.147 -7.420 -9.752 1.00 98.62 208 TYR A C 1
ATOM 1585 O O . TYR A 1 208 ? -13.067 -7.400 -10.334 1.00 98.62 208 TYR A O 1
ATOM 1593 N N . GLN A 1 209 ? -14.661 -8.555 -9.269 1.00 97.75 209 GLN A N 1
ATOM 1594 C CA . GLN A 1 209 ? -13.955 -9.846 -9.320 1.00 97.75 209 GLN A CA 1
ATOM 1595 C C . GLN A 1 209 ? -13.455 -10.221 -10.725 1.00 97.75 209 GLN A C 1
ATOM 1597 O O . GLN A 1 209 ? -12.294 -10.591 -10.877 1.00 97.75 209 GLN A O 1
ATOM 1602 N N . GLU A 1 210 ? -14.295 -10.096 -11.758 1.00 98.19 210 GLU A N 1
ATOM 1603 C CA . GLU A 1 210 ? -13.898 -10.415 -13.138 1.00 98.19 210 GLU A CA 1
ATOM 1604 C C . GLU A 1 210 ? -12.800 -9.470 -13.645 1.00 98.19 210 GLU A C 1
ATOM 1606 O O . GLU A 1 210 ? -11.789 -9.926 -14.178 1.00 98.19 210 GLU A O 1
ATOM 1611 N N . LEU A 1 211 ? -12.955 -8.164 -13.401 1.00 98.50 211 LEU A N 1
ATOM 1612 C CA . LEU A 1 211 ? -11.949 -7.159 -13.746 1.00 98.50 211 LEU A CA 1
ATOM 1613 C C . LEU A 1 211 ? -10.601 -7.468 -13.084 1.00 98.50 211 LEU A C 1
ATOM 1615 O O . LEU A 1 211 ? -9.570 -7.403 -13.745 1.00 98.50 211 LEU A O 1
ATOM 1619 N N . LEU A 1 212 ? -10.603 -7.830 -11.799 1.00 98.62 212 LEU A N 1
ATOM 1620 C CA . LEU A 1 212 ? -9.389 -8.167 -11.055 1.00 98.62 212 LEU A CA 1
ATOM 1621 C C . LEU A 1 212 ? -8.702 -9.417 -11.611 1.00 98.62 212 LEU A C 1
ATOM 1623 O O . LEU A 1 212 ? -7.481 -9.429 -11.740 1.00 98.62 212 LEU A O 1
ATOM 1627 N N . GLN A 1 213 ? -9.464 -10.442 -11.994 1.00 98.25 213 GLN A N 1
ATOM 1628 C CA . GLN A 1 213 ? -8.903 -11.652 -12.601 1.00 98.25 213 GLN A CA 1
ATOM 1629 C C . GLN A 1 213 ? -8.282 -11.367 -13.975 1.00 98.25 213 GLN A C 1
ATOM 1631 O O . GLN A 1 213 ? -7.165 -11.808 -14.250 1.00 98.25 213 GLN A O 1
ATOM 1636 N N . VAL A 1 214 ? -8.949 -10.571 -14.816 1.00 98.00 214 VAL A N 1
ATOM 1637 C CA . VAL A 1 214 ? -8.387 -10.117 -16.100 1.00 98.00 214 VAL A CA 1
ATOM 1638 C C . VAL A 1 214 ? -7.145 -9.249 -15.878 1.00 98.00 214 VAL A C 1
ATOM 1640 O O . VAL A 1 214 ? -6.141 -9.410 -16.572 1.00 98.00 214 VAL A O 1
ATOM 1643 N N . TRP A 1 215 ? -7.175 -8.354 -14.891 1.00 98.19 215 TRP A N 1
ATOM 1644 C CA . TRP A 1 215 ? -6.033 -7.518 -14.536 1.00 98.19 215 TRP A CA 1
ATOM 1645 C C . TRP A 1 215 ? -4.824 -8.358 -14.102 1.00 98.19 215 TRP A C 1
ATOM 1647 O O . TRP A 1 215 ? -3.741 -8.166 -14.650 1.00 98.19 215 TRP A O 1
ATOM 1657 N N . LEU A 1 216 ? -5.000 -9.348 -13.218 1.00 98.25 216 LEU A N 1
ATOM 1658 C CA . LEU A 1 216 ? -3.925 -10.260 -12.797 1.00 98.25 216 LEU A CA 1
ATOM 1659 C C . LEU A 1 216 ? -3.321 -11.034 -13.978 1.00 98.25 216 LEU A C 1
ATOM 1661 O O . LEU A 1 216 ? -2.100 -11.156 -14.075 1.00 98.25 216 LEU A O 1
ATOM 1665 N N . GLN A 1 217 ? -4.151 -11.503 -14.916 1.00 97.25 217 GLN A N 1
ATOM 1666 C CA . GLN A 1 217 ? -3.670 -12.159 -16.138 1.00 97.25 217 GLN A CA 1
ATOM 1667 C C . GLN A 1 217 ? -2.788 -11.230 -16.979 1.00 97.25 217 GLN A C 1
ATOM 1669 O O . GLN A 1 217 ? -1.765 -11.665 -17.502 1.00 97.25 217 GLN A O 1
ATOM 1674 N N . ARG A 1 218 ? -3.143 -9.944 -17.079 1.00 96.81 218 ARG A N 1
ATOM 1675 C CA . ARG A 1 218 ? -2.334 -8.935 -17.781 1.00 96.81 218 ARG A CA 1
ATOM 1676 C C . ARG A 1 218 ? -1.052 -8.597 -17.024 1.00 96.81 218 ARG A C 1
ATOM 1678 O O . ARG A 1 218 ? -0.009 -8.439 -17.649 1.00 96.81 218 ARG A O 1
ATOM 1685 N N . VAL A 1 219 ? -1.091 -8.509 -15.695 1.00 97.38 219 VAL A N 1
ATOM 1686 C CA . VAL A 1 219 ? 0.116 -8.310 -14.873 1.00 97.38 219 VAL A CA 1
ATOM 1687 C C . VAL A 1 219 ? 1.107 -9.456 -15.084 1.00 97.38 219 VAL A C 1
ATOM 1689 O O . VAL A 1 219 ? 2.300 -9.208 -15.248 1.00 97.38 219 VAL A O 1
ATOM 1692 N N . ALA A 1 220 ? 0.622 -10.697 -15.178 1.00 96.38 220 ALA A N 1
ATOM 1693 C CA . ALA A 1 220 ? 1.459 -11.872 -15.413 1.00 96.38 220 ALA A CA 1
ATOM 1694 C C . ALA A 1 220 ? 2.212 -11.848 -16.760 1.00 96.38 220 ALA A C 1
ATOM 1696 O O . ALA A 1 220 ? 3.203 -12.560 -16.909 1.00 96.38 220 ALA A O 1
ATOM 1697 N N . THR A 1 221 ? 1.794 -11.025 -17.732 1.00 95.00 221 THR A N 1
ATOM 1698 C CA . THR A 1 221 ? 2.524 -10.840 -19.001 1.00 95.00 221 THR A CA 1
ATOM 1699 C C . THR A 1 221 ? 3.550 -9.703 -18.960 1.00 95.00 221 THR A C 1
ATOM 1701 O O . THR A 1 221 ? 4.239 -9.486 -19.953 1.00 95.00 221 THR A O 1
ATOM 1704 N N . HIS A 1 222 ? 3.657 -8.970 -17.846 1.00 95.31 222 HIS A N 1
ATOM 1705 C CA . HIS A 1 222 ? 4.534 -7.804 -17.682 1.00 95.31 222 HIS A CA 1
ATOM 1706 C C . HIS A 1 222 ? 5.485 -7.989 -16.496 1.00 95.31 222 HIS A C 1
ATOM 1708 O O . HIS A 1 222 ? 5.516 -7.194 -15.557 1.00 95.31 222 HIS A O 1
ATOM 1714 N N . THR A 1 223 ? 6.257 -9.070 -16.532 1.00 97.00 223 THR A N 1
ATOM 1715 C CA . THR A 1 223 ? 7.252 -9.388 -15.508 1.00 97.00 223 THR A CA 1
ATOM 1716 C C . THR A 1 223 ? 8.664 -9.039 -15.962 1.00 97.00 223 THR A C 1
ATOM 1718 O O . THR A 1 223 ? 8.958 -8.977 -17.157 1.00 97.00 223 THR A O 1
ATOM 1721 N N . ASP A 1 224 ? 9.571 -8.870 -15.006 1.00 96.31 224 ASP A N 1
ATOM 1722 C CA . ASP A 1 224 ? 11.001 -8.813 -15.277 1.00 96.31 224 ASP A CA 1
ATOM 1723 C C . ASP A 1 224 ? 11.561 -10.180 -15.726 1.00 96.31 224 ASP A C 1
ATOM 1725 O O . ASP A 1 224 ? 10.851 -11.186 -15.835 1.00 96.31 224 ASP A O 1
ATOM 1729 N N . MET A 1 225 ? 12.872 -10.235 -15.973 1.00 94.44 225 MET A N 1
ATOM 1730 C CA . MET A 1 225 ? 13.556 -11.452 -16.427 1.00 94.44 225 MET A CA 1
ATOM 1731 C C . MET A 1 225 ? 13.499 -12.633 -15.439 1.00 94.44 225 MET A C 1
ATOM 1733 O O . MET A 1 225 ? 13.841 -13.752 -15.816 1.00 94.44 225 MET A O 1
ATOM 1737 N N . ARG A 1 226 ? 13.119 -12.397 -14.176 1.00 94.56 226 ARG A N 1
ATOM 1738 C CA . ARG A 1 226 ? 12.957 -13.421 -13.131 1.00 94.56 226 ARG A CA 1
ATOM 1739 C C . ARG A 1 226 ? 11.496 -13.849 -12.970 1.00 94.56 226 ARG A C 1
ATOM 1741 O O . ARG A 1 226 ? 11.198 -14.645 -12.084 1.00 94.56 226 ARG A O 1
ATOM 1748 N N . GLY A 1 227 ? 10.588 -13.337 -13.804 1.00 95.88 227 GLY A N 1
ATOM 1749 C CA . GLY A 1 227 ? 9.154 -13.583 -13.663 1.00 95.88 227 GLY A CA 1
ATOM 1750 C C . GLY A 1 227 ? 8.526 -12.811 -12.499 1.00 95.88 227 GLY A C 1
ATOM 1751 O O . GLY A 1 227 ? 7.442 -13.171 -12.044 1.00 95.88 227 GLY A O 1
ATOM 1752 N N . MET A 1 228 ? 9.194 -11.772 -11.987 1.00 97.56 228 MET A N 1
ATOM 1753 C CA . MET A 1 228 ? 8.686 -10.947 -10.893 1.00 97.56 228 MET A CA 1
ATOM 1754 C C . MET A 1 228 ? 8.030 -9.677 -11.425 1.00 97.56 228 MET A C 1
ATOM 1756 O O . MET A 1 228 ? 8.396 -9.172 -12.484 1.00 97.56 228 MET A O 1
ATOM 1760 N N . ILE A 1 229 ? 7.052 -9.149 -10.693 1.00 98.25 229 ILE A N 1
ATOM 1761 C CA . ILE A 1 229 ? 6.411 -7.892 -11.081 1.00 98.25 229 ILE A CA 1
ATOM 1762 C C . ILE A 1 229 ? 7.441 -6.762 -10.881 1.00 98.25 229 ILE A C 1
ATOM 1764 O O . ILE A 1 229 ? 8.026 -6.691 -9.799 1.00 98.25 229 ILE A O 1
ATOM 1768 N N . PRO A 1 230 ? 7.720 -5.931 -11.899 1.00 97.44 230 PRO A N 1
ATOM 1769 C CA . PRO A 1 230 ? 8.803 -4.947 -11.863 1.00 97.44 230 PRO A CA 1
ATOM 1770 C C . PRO A 1 230 ? 8.552 -3.818 -10.852 1.00 97.44 230 PRO A C 1
ATOM 1772 O O . PRO A 1 230 ? 7.432 -3.631 -10.376 1.00 97.44 230 PRO A O 1
ATOM 1775 N N . HIS A 1 231 ? 9.601 -3.057 -10.527 1.00 96.88 231 HIS A N 1
ATOM 1776 C CA . HIS A 1 231 ? 9.485 -1.875 -9.667 1.00 96.88 231 HIS A CA 1
ATOM 1777 C C . HIS A 1 231 ? 8.787 -0.719 -10.390 1.00 96.88 231 HIS A C 1
ATOM 1779 O O . HIS A 1 231 ? 7.862 -0.127 -9.840 1.00 96.88 231 HIS A O 1
ATOM 1785 N N . SER A 1 232 ? 9.187 -0.443 -11.635 1.00 97.00 232 SER A N 1
ATOM 1786 C CA . SER A 1 232 ? 8.619 0.623 -12.461 1.00 97.00 232 SER A CA 1
ATOM 1787 C C . SER A 1 232 ? 8.520 0.207 -13.930 1.00 97.00 232 SER A C 1
ATOM 1789 O O . SER A 1 232 ? 9.275 -0.643 -14.429 1.00 97.00 232 SER A O 1
ATOM 1791 N N . VAL A 1 233 ? 7.556 0.799 -14.632 1.00 96.88 233 VAL A N 1
ATOM 1792 C CA . VAL A 1 233 ? 7.260 0.523 -16.042 1.00 96.88 233 VAL A CA 1
ATOM 1793 C C . VAL A 1 233 ? 6.959 1.811 -16.805 1.00 96.88 233 VAL A C 1
ATOM 1795 O O . VAL A 1 233 ? 6.577 2.829 -16.230 1.00 96.88 233 VAL A O 1
ATOM 1798 N N . GLU A 1 234 ? 7.089 1.756 -18.126 1.00 95.19 234 GLU A N 1
ATOM 1799 C CA . GLU A 1 234 ? 6.613 2.819 -19.004 1.00 95.19 234 GLU A CA 1
ATOM 1800 C C . GLU A 1 234 ? 5.081 2.824 -19.015 1.00 95.19 234 GLU A C 1
ATOM 1802 O O . GLU A 1 234 ? 4.448 1.822 -19.353 1.00 95.19 234 GLU A O 1
ATOM 1807 N N . ALA A 1 235 ? 4.482 3.966 -18.682 1.00 92.56 235 ALA A N 1
ATOM 1808 C CA . ALA A 1 235 ? 3.037 4.095 -18.530 1.00 92.56 235 ALA A CA 1
ATOM 1809 C C . ALA A 1 235 ? 2.228 3.777 -19.799 1.00 92.56 235 ALA A C 1
ATOM 1811 O O . ALA A 1 235 ? 1.093 3.334 -19.699 1.00 92.56 235 ALA A O 1
ATOM 1812 N N . GLN A 1 236 ? 2.774 3.985 -21.000 1.00 91.00 236 GLN A N 1
ATOM 1813 C CA . GLN A 1 236 ? 2.013 3.745 -22.233 1.00 91.00 236 GLN A CA 1
ATOM 1814 C C . GLN A 1 236 ? 2.021 2.275 -22.663 1.00 91.00 236 GLN A C 1
ATOM 1816 O O . GLN A 1 236 ? 1.034 1.793 -23.212 1.00 91.00 236 GLN A O 1
ATOM 1821 N N . SER A 1 237 ? 3.138 1.574 -22.454 1.00 91.69 237 SER A N 1
ATOM 1822 C CA . SER A 1 237 ? 3.358 0.230 -23.002 1.00 91.69 237 SER A CA 1
ATOM 1823 C C . SER A 1 237 ? 3.421 -0.874 -21.950 1.00 91.69 237 SER A C 1
ATOM 1825 O O . SER A 1 237 ? 3.426 -2.049 -22.307 1.00 91.69 237 SER A O 1
ATOM 1827 N N . GLY A 1 238 ? 3.542 -0.523 -20.665 1.00 93.75 238 GLY A N 1
ATOM 1828 C CA . GLY A 1 238 ? 3.831 -1.476 -19.593 1.00 93.75 238 GLY A CA 1
ATOM 1829 C C . GLY A 1 238 ? 5.245 -2.065 -19.661 1.00 93.75 238 GLY A C 1
ATOM 1830 O O . GLY A 1 238 ? 5.562 -2.990 -18.911 1.00 93.75 238 GLY A O 1
ATOM 1831 N N . LYS A 1 239 ? 6.113 -1.561 -20.549 1.00 94.75 239 LYS A N 1
ATOM 1832 C CA . LYS A 1 239 ? 7.489 -2.043 -20.685 1.00 94.75 239 LYS A CA 1
ATOM 1833 C C . LYS A 1 239 ? 8.256 -1.830 -19.383 1.00 94.75 239 LYS A C 1
ATOM 1835 O O . LYS A 1 239 ? 8.287 -0.724 -18.853 1.00 94.75 239 LYS A O 1
ATOM 1840 N N . VAL A 1 240 ? 8.935 -2.878 -18.925 1.00 96.44 240 VAL A N 1
ATOM 1841 C CA . VAL A 1 240 ? 9.801 -2.842 -17.740 1.00 96.44 240 VAL A CA 1
ATOM 1842 C C . VAL A 1 240 ? 10.880 -1.767 -17.894 1.00 96.44 240 VAL A C 1
ATOM 1844 O O . VAL A 1 240 ? 11.661 -1.812 -18.850 1.00 96.44 240 VAL A O 1
ATOM 1847 N N . LEU A 1 241 ? 10.930 -0.827 -16.947 1.00 95.88 241 LEU A N 1
ATOM 1848 C CA . LEU A 1 241 ? 12.007 0.161 -16.825 1.00 95.88 241 LEU A CA 1
ATOM 1849 C C . LEU A 1 241 ? 12.995 -0.268 -15.745 1.00 95.88 241 LEU A C 1
ATOM 1851 O O . LEU A 1 241 ? 14.200 -0.305 -15.990 1.00 95.88 241 LEU A O 1
ATOM 1855 N N . GLU A 1 242 ? 12.479 -0.678 -14.587 1.00 95.12 242 GLU A N 1
ATOM 1856 C CA . GLU A 1 242 ? 13.280 -1.180 -13.475 1.00 95.12 242 GLU A CA 1
ATOM 1857 C C . GLU A 1 242 ? 12.784 -2.556 -13.041 1.00 95.12 242 GLU A C 1
ATOM 1859 O O . GLU A 1 242 ? 11.587 -2.789 -12.870 1.00 95.12 242 GLU A O 1
ATOM 1864 N N . SER A 1 243 ? 13.724 -3.487 -12.859 1.00 95.62 243 SER A N 1
ATOM 1865 C CA . SER A 1 243 ? 13.419 -4.836 -12.362 1.00 95.62 243 SER A CA 1
ATOM 1866 C C . SER A 1 243 ? 12.848 -4.796 -10.939 1.00 95.62 243 SER A C 1
ATOM 1868 O O . SER A 1 243 ? 12.827 -3.747 -10.297 1.00 95.62 243 SER A O 1
ATOM 1870 N N . ALA A 1 244 ? 12.362 -5.933 -10.440 1.00 96.25 244 ALA A N 1
ATOM 1871 C CA . ALA A 1 244 ? 11.770 -6.000 -9.107 1.00 96.25 244 ALA A CA 1
ATOM 1872 C C . ALA A 1 244 ? 12.726 -5.492 -8.005 1.00 96.25 244 ALA A C 1
ATOM 1874 O O . ALA A 1 244 ? 13.906 -5.849 -7.985 1.00 96.25 244 ALA A O 1
ATOM 1875 N N . ARG A 1 245 ? 12.177 -4.711 -7.063 1.00 95.62 245 ARG A N 1
ATOM 1876 C CA . ARG A 1 245 ? 12.841 -4.218 -5.844 1.00 95.62 245 ARG A CA 1
ATOM 1877 C C . ARG A 1 245 ? 12.143 -4.715 -4.580 1.00 95.62 245 ARG A C 1
ATOM 1879 O O . ARG A 1 245 ? 10.926 -4.905 -4.587 1.00 95.62 245 ARG A O 1
ATOM 1886 N N . GLY A 1 246 ? 12.895 -4.925 -3.504 1.00 94.75 246 GLY A N 1
ATOM 1887 C CA . GLY A 1 246 ? 12.421 -5.554 -2.271 1.00 94.75 246 GLY A CA 1
ATOM 1888 C C . GLY A 1 246 ? 11.348 -4.753 -1.539 1.00 94.75 246 GLY A C 1
ATOM 1889 O O . GLY A 1 246 ? 10.315 -5.316 -1.159 1.00 94.75 246 GLY A O 1
ATOM 1890 N N . SER A 1 247 ? 11.544 -3.442 -1.412 1.00 93.38 247 SER A N 1
ATOM 1891 C CA . SER A 1 247 ? 10.549 -2.492 -0.903 1.00 93.38 247 SER A CA 1
ATOM 1892 C C . SER A 1 247 ? 9.201 -2.635 -1.625 1.00 93.38 247 SER A C 1
ATOM 1894 O O . SER A 1 247 ? 8.179 -2.964 -1.011 1.00 93.38 247 SER A O 1
ATOM 1896 N N . SER A 1 248 ? 9.203 -2.516 -2.954 1.00 95.25 248 SER A N 1
ATOM 1897 C CA . SER A 1 248 ? 7.991 -2.627 -3.770 1.00 95.25 248 SER A CA 1
ATOM 1898 C C . SER A 1 248 ? 7.385 -4.019 -3.754 1.00 95.25 248 SER A C 1
ATOM 1900 O O . SER A 1 248 ? 6.165 -4.128 -3.697 1.00 95.25 248 SER A O 1
ATOM 1902 N N . GLN A 1 249 ? 8.193 -5.086 -3.763 1.00 97.19 249 GLN A N 1
ATOM 1903 C CA . GLN A 1 249 ? 7.667 -6.446 -3.620 1.00 97.19 249 GLN A CA 1
ATOM 1904 C C . GLN A 1 249 ? 6.966 -6.631 -2.273 1.00 97.19 249 GLN A C 1
ATOM 1906 O O . GLN A 1 249 ? 5.907 -7.251 -2.228 1.00 97.19 249 GLN A O 1
ATOM 1911 N N . SER A 1 250 ? 7.505 -6.077 -1.184 1.00 95.62 250 SER A N 1
ATOM 1912 C CA . SER A 1 250 ? 6.894 -6.183 0.148 1.00 95.62 250 SER A CA 1
ATOM 1913 C C . SER A 1 250 ? 5.501 -5.552 0.191 1.00 95.62 250 SER A C 1
ATOM 1915 O O . SER A 1 250 ? 4.551 -6.172 0.681 1.00 95.62 250 SER A O 1
ATOM 1917 N N . LEU A 1 251 ? 5.355 -4.350 -0.377 1.00 96.25 251 LEU A N 1
ATOM 1918 C CA . LEU A 1 251 ? 4.056 -3.690 -0.509 1.00 96.25 251 LEU A CA 1
ATOM 1919 C C . LEU A 1 251 ? 3.130 -4.478 -1.446 1.00 96.25 251 LEU A C 1
ATOM 1921 O O . LEU A 1 251 ? 2.011 -4.832 -1.074 1.00 96.25 251 LEU A O 1
ATOM 1925 N N . LEU A 1 252 ? 3.619 -4.803 -2.641 1.00 97.19 252 LEU A N 1
ATOM 1926 C CA . LEU A 1 252 ? 2.851 -5.465 -3.686 1.00 97.19 252 LEU A CA 1
ATOM 1927 C C . LEU A 1 252 ? 2.307 -6.821 -3.228 1.00 97.19 252 LEU A C 1
ATOM 1929 O O . LEU A 1 252 ? 1.137 -7.109 -3.447 1.00 97.19 252 LEU A O 1
ATOM 1933 N N . LEU A 1 253 ? 3.112 -7.643 -2.554 1.00 98.00 253 LEU A N 1
ATOM 1934 C CA . LEU A 1 253 ? 2.695 -8.961 -2.063 1.00 98.00 253 LEU A CA 1
ATOM 1935 C C . LEU A 1 253 ? 1.649 -8.869 -0.954 1.00 98.00 253 LEU A C 1
ATOM 1937 O O . LEU A 1 253 ? 0.759 -9.719 -0.891 1.00 98.00 253 LEU A O 1
ATOM 1941 N N . SER A 1 254 ? 1.724 -7.828 -0.121 1.00 96.75 254 SER A N 1
ATOM 1942 C CA . SER A 1 254 ? 0.695 -7.549 0.884 1.00 96.75 254 SER A CA 1
ATOM 1943 C C . SER A 1 254 ? -0.647 -7.246 0.213 1.00 96.75 254 SER A C 1
ATOM 1945 O O . SER A 1 254 ? -1.682 -7.733 0.659 1.00 96.75 254 SER A O 1
ATOM 1947 N N . MET A 1 255 ? -0.629 -6.508 -0.902 1.00 98.50 255 MET A N 1
ATOM 1948 C CA . MET A 1 255 ? -1.832 -6.212 -1.684 1.00 98.50 255 MET A CA 1
ATOM 1949 C C . MET A 1 255 ? -2.318 -7.423 -2.490 1.00 98.50 255 MET A C 1
ATOM 1951 O O . MET A 1 255 ? -3.510 -7.717 -2.488 1.00 98.50 255 MET A O 1
ATOM 1955 N N . LEU A 1 256 ? -1.421 -8.176 -3.138 1.00 98.31 256 LEU A N 1
ATOM 1956 C CA . LEU A 1 256 ? -1.788 -9.374 -3.899 1.00 98.31 256 LEU A CA 1
ATOM 1957 C C . LEU A 1 256 ? -2.495 -10.408 -3.027 1.00 98.31 256 LEU A C 1
ATOM 1959 O O . LEU A 1 256 ? -3.426 -11.049 -3.502 1.00 98.31 256 LEU A O 1
ATOM 1963 N N . TYR A 1 257 ? -2.087 -10.565 -1.765 1.00 97.69 257 TYR A N 1
ATOM 1964 C CA . TYR A 1 257 ? -2.764 -11.476 -0.844 1.00 97.69 257 TYR A CA 1
ATOM 1965 C C . TYR A 1 257 ? -4.213 -11.051 -0.562 1.00 97.69 257 TYR A C 1
ATOM 1967 O O . TYR A 1 257 ? -5.091 -11.903 -0.466 1.00 97.69 257 TYR A O 1
ATOM 1975 N N . GLU A 1 258 ? -4.482 -9.747 -0.472 1.00 95.00 258 GLU A N 1
ATOM 1976 C CA . GLU A 1 258 ? -5.840 -9.213 -0.308 1.00 95.00 258 GLU A CA 1
ATOM 1977 C C . GLU A 1 258 ? -6.694 -9.368 -1.579 1.00 95.00 258 GLU A C 1
ATOM 1979 O O . GLU A 1 258 ? -7.917 -9.473 -1.481 1.00 95.00 258 GLU A O 1
ATOM 1984 N N . ILE A 1 259 ? -6.065 -9.379 -2.761 1.00 98.25 259 ILE A N 1
ATOM 1985 C CA . ILE A 1 259 ? -6.735 -9.518 -4.063 1.00 98.25 259 ILE A CA 1
ATOM 1986 C C . ILE A 1 259 ? -7.032 -10.992 -4.372 1.00 98.25 259 ILE A C 1
ATOM 1988 O O . ILE A 1 259 ? -8.177 -11.353 -4.635 1.00 98.25 259 ILE A O 1
ATOM 1992 N N . ASP A 1 260 ? -5.999 -11.838 -4.356 1.00 98.31 260 ASP A N 1
ATOM 1993 C CA . ASP A 1 260 ? -6.069 -13.268 -4.656 1.00 98.31 260 ASP A CA 1
ATOM 1994 C C . ASP A 1 260 ? -4.910 -14.022 -3.956 1.00 98.31 260 ASP A C 1
ATOM 1996 O O . ASP A 1 260 ? -3.775 -14.056 -4.454 1.00 98.31 260 ASP A O 1
ATOM 2000 N N . PRO A 1 261 ? -5.169 -14.681 -2.808 1.00 97.44 261 PRO A N 1
ATOM 2001 C CA . PRO A 1 261 ? -4.158 -15.451 -2.083 1.00 97.44 261 PRO A CA 1
ATOM 2002 C C . PRO A 1 261 ? -3.511 -16.585 -2.893 1.00 97.44 261 PRO A C 1
ATOM 2004 O O . PRO A 1 261 ? -2.361 -16.954 -2.624 1.00 97.44 261 PRO A O 1
ATOM 2007 N N . ALA A 1 262 ? -4.238 -17.175 -3.849 1.00 97.75 262 ALA A N 1
ATOM 2008 C CA . ALA A 1 262 ? -3.725 -18.263 -4.674 1.00 97.75 262 ALA A CA 1
ATOM 2009 C C . ALA A 1 262 ? -2.723 -17.732 -5.704 1.00 97.75 262 ALA A C 1
ATOM 2011 O O . ALA A 1 262 ? -1.673 -18.349 -5.891 1.00 97.75 262 ALA A O 1
ATOM 2012 N N . TYR A 1 263 ? -2.999 -16.562 -6.287 1.00 97.62 263 TYR A N 1
ATOM 2013 C CA . TYR A 1 263 ? -2.054 -15.838 -7.136 1.00 97.62 263 TYR A CA 1
ATOM 2014 C C . TYR A 1 263 ? -0.843 -15.330 -6.337 1.00 97.62 263 TYR A C 1
ATOM 2016 O O . TYR A 1 263 ? 0.296 -15.502 -6.760 1.00 97.62 263 TYR A O 1
ATOM 2024 N N . ALA A 1 264 ? -1.047 -14.764 -5.143 1.00 98.06 264 ALA A N 1
ATOM 2025 C CA . ALA A 1 264 ? 0.026 -14.171 -4.339 1.00 98.06 264 ALA A CA 1
ATOM 2026 C C . ALA A 1 264 ? 1.090 -15.183 -3.874 1.00 98.06 264 ALA A C 1
ATOM 2028 O O . ALA A 1 264 ? 2.281 -14.867 -3.801 1.00 98.06 264 ALA A O 1
ATOM 2029 N N . ARG A 1 265 ? 0.677 -16.416 -3.548 1.00 97.94 265 ARG A N 1
ATOM 2030 C CA . ARG A 1 265 ? 1.552 -17.450 -2.972 1.00 97.94 265 ARG A CA 1
ATOM 2031 C C . ARG A 1 265 ? 2.809 -17.754 -3.809 1.00 97.94 265 ARG A C 1
ATOM 2033 O O . ARG A 1 265 ? 3.895 -17.718 -3.225 1.00 97.94 265 ARG A O 1
ATOM 2040 N N . PRO A 1 266 ? 2.733 -18.075 -5.116 1.00 97.44 266 PRO A N 1
ATOM 2041 C CA . PRO A 1 266 ? 3.930 -18.308 -5.926 1.00 97.44 266 PRO A CA 1
ATOM 2042 C C . PRO A 1 266 ? 4.831 -17.067 -6.036 1.00 97.44 266 PRO A C 1
ATOM 2044 O O . PRO A 1 266 ? 6.050 -17.208 -5.957 1.00 97.44 266 PRO A O 1
ATOM 2047 N N . HIS A 1 267 ? 4.267 -15.856 -6.117 1.00 97.69 267 HIS A N 1
ATOM 2048 C CA . HIS A 1 267 ? 5.060 -14.619 -6.124 1.00 97.69 267 HIS A CA 1
ATOM 2049 C C . HIS A 1 267 ? 5.819 -14.409 -4.805 1.00 97.69 267 HIS A C 1
ATOM 2051 O O . HIS A 1 267 ? 6.990 -14.032 -4.824 1.00 97.69 267 HIS A O 1
ATOM 2057 N N . TYR A 1 268 ? 5.211 -14.735 -3.658 1.00 98.00 268 TYR A N 1
ATOM 2058 C CA . TYR A 1 268 ? 5.905 -14.695 -2.368 1.00 98.00 268 TYR A CA 1
ATOM 2059 C C . TYR A 1 268 ? 7.058 -15.710 -2.294 1.00 98.00 268 TYR A C 1
ATOM 2061 O O . TYR A 1 268 ? 8.105 -15.411 -1.721 1.00 98.00 268 TYR A O 1
ATOM 2069 N N . MET A 1 269 ? 6.912 -16.895 -2.902 1.00 98.06 269 MET A N 1
ATOM 2070 C CA . MET A 1 269 ? 8.010 -17.869 -2.970 1.00 98.06 269 MET A CA 1
ATOM 2071 C C . MET A 1 269 ? 9.188 -17.345 -3.800 1.00 98.06 269 MET A C 1
ATOM 2073 O O . MET A 1 269 ? 10.327 -17.466 -3.350 1.00 98.06 269 MET A O 1
ATOM 2077 N N . LEU A 1 270 ? 8.929 -16.712 -4.952 1.00 97.25 270 LEU A N 1
ATOM 2078 C CA . LEU A 1 270 ? 9.968 -16.051 -5.756 1.00 97.25 270 LEU A CA 1
ATOM 2079 C C . LEU A 1 270 ? 10.643 -14.916 -4.980 1.00 97.25 270 LEU A C 1
ATOM 2081 O O . LEU A 1 270 ? 11.869 -14.822 -4.961 1.00 97.25 270 LEU A O 1
ATOM 2085 N N . TYR A 1 271 ? 9.856 -14.096 -4.280 1.00 97.69 271 TYR A N 1
ATOM 2086 C CA . TYR A 1 271 ? 10.387 -13.024 -3.444 1.00 97.69 271 TYR A CA 1
ATOM 2087 C C . TYR A 1 271 ? 11.306 -13.561 -2.347 1.00 97.69 271 TYR A C 1
ATOM 2089 O O . TYR A 1 271 ? 12.451 -13.131 -2.228 1.00 97.69 271 TYR A O 1
ATOM 2097 N N . LYS A 1 272 ? 10.865 -14.583 -1.608 1.00 97.38 272 LYS A N 1
ATOM 2098 C CA . LYS A 1 272 ? 11.700 -15.241 -0.600 1.00 97.38 272 LYS A CA 1
ATOM 2099 C C . LYS A 1 272 ? 12.968 -15.840 -1.211 1.00 97.38 272 LYS A C 1
ATOM 2101 O O . LYS A 1 272 ? 14.036 -15.690 -0.633 1.00 97.38 272 LYS A O 1
ATOM 2106 N N . GLN A 1 273 ? 12.872 -16.482 -2.371 1.00 97.12 273 GLN A N 1
ATOM 2107 C CA . GLN A 1 273 ? 14.024 -17.069 -3.054 1.00 97.12 273 GLN A CA 1
ATOM 2108 C C . GLN A 1 273 ? 15.065 -16.017 -3.463 1.00 97.12 273 GLN A C 1
ATOM 2110 O O . GLN A 1 273 ? 16.263 -16.265 -3.339 1.00 97.12 273 GLN A O 1
ATOM 2115 N N . HIS A 1 274 ? 14.625 -14.866 -3.974 1.00 96.56 274 HIS A N 1
ATOM 2116 C CA . HIS A 1 274 ? 15.522 -13.872 -4.560 1.00 96.56 274 HIS A CA 1
ATOM 2117 C C . HIS A 1 274 ? 15.945 -12.756 -3.607 1.00 96.56 274 HIS A C 1
ATOM 2119 O O . HIS A 1 274 ? 16.968 -12.130 -3.872 1.00 96.56 274 HIS A O 1
ATOM 2125 N N . PHE A 1 275 ? 15.211 -12.509 -2.523 1.00 95.56 275 PHE A N 1
ATOM 2126 C CA . PHE A 1 275 ? 15.439 -11.348 -1.661 1.00 95.56 275 PHE A CA 1
ATOM 2127 C C . PHE A 1 275 ? 15.638 -11.685 -0.188 1.00 95.56 275 PHE A C 1
ATOM 2129 O O . PHE A 1 275 ? 16.227 -10.862 0.507 1.00 95.56 275 PHE A O 1
ATOM 2136 N N . ALA A 1 276 ? 15.180 -12.842 0.308 1.00 94.56 276 ALA A N 1
ATOM 2137 C CA . ALA A 1 276 ? 15.402 -13.180 1.712 1.00 94.56 276 ALA A CA 1
ATOM 2138 C C . ALA A 1 276 ? 16.902 -13.342 1.978 1.00 94.56 276 ALA A C 1
ATOM 2140 O O . ALA A 1 276 ? 17.613 -14.019 1.229 1.00 94.56 276 ALA A O 1
ATOM 2141 N N . ASP A 1 277 ? 17.369 -12.709 3.043 1.00 91.69 277 ASP A N 1
ATOM 2142 C CA . ASP A 1 277 ? 18.766 -12.692 3.449 1.00 91.69 277 ASP A CA 1
ATOM 2143 C C . ASP A 1 277 ? 18.837 -12.702 4.982 1.00 91.69 277 ASP A C 1
ATOM 2145 O O . ASP A 1 277 ? 17.858 -12.418 5.679 1.00 91.69 277 ASP A O 1
ATOM 2149 N N . GLU A 1 278 ? 19.997 -13.052 5.517 1.00 88.00 278 GLU A N 1
ATOM 2150 C CA . GLU A 1 278 ? 20.237 -13.089 6.953 1.00 88.00 278 GLU A CA 1
ATOM 2151 C C . GLU A 1 278 ? 21.608 -12.491 7.246 1.00 88.00 278 GLU A C 1
ATOM 2153 O O . GLU A 1 278 ? 22.629 -12.908 6.694 1.00 88.00 278 GLU A O 1
ATOM 2158 N N . ARG A 1 279 ? 21.651 -11.511 8.152 1.00 82.94 279 ARG A N 1
ATOM 2159 C CA . ARG A 1 279 ? 22.908 -10.910 8.607 1.00 82.94 279 ARG A CA 1
ATOM 2160 C C . ARG A 1 279 ? 22.985 -10.952 10.120 1.00 82.94 279 ARG A C 1
ATOM 2162 O O . ARG A 1 279 ? 22.153 -10.378 10.809 1.00 82.94 279 ARG A O 1
ATOM 2169 N N . LEU A 1 280 ? 24.020 -11.615 10.639 1.00 82.44 280 LEU A N 1
ATOM 2170 C CA . LEU A 1 280 ? 24.270 -11.740 12.082 1.00 82.44 280 LEU A CA 1
ATOM 2171 C C . LEU A 1 280 ? 23.072 -12.323 12.865 1.00 82.44 280 LEU A C 1
ATOM 2173 O O . LEU A 1 280 ? 22.798 -11.879 13.980 1.00 82.44 280 LEU A O 1
ATOM 2177 N N . GLY A 1 281 ? 22.351 -13.289 12.286 1.00 79.38 281 GLY A N 1
ATOM 2178 C CA . GLY A 1 281 ? 21.152 -13.879 12.896 1.00 79.38 281 GLY A CA 1
ATOM 2179 C C . GLY A 1 281 ? 19.852 -13.111 12.635 1.00 79.38 281 GLY A C 1
ATOM 2180 O O . GLY A 1 281 ? 18.775 -13.603 12.964 1.00 79.38 281 GLY A O 1
ATOM 2181 N N . LEU A 1 282 ? 19.934 -11.910 12.047 1.00 80.00 282 LEU A N 1
ATOM 2182 C CA . LEU A 1 282 ? 18.778 -11.061 11.783 1.00 80.00 282 LEU A CA 1
ATOM 2183 C C . LEU A 1 282 ? 18.248 -11.335 10.366 1.00 80.00 282 LEU A C 1
ATOM 2185 O O . LEU A 1 282 ? 18.943 -11.006 9.395 1.00 80.00 282 LEU A O 1
ATOM 2189 N N . PRO A 1 283 ? 17.051 -11.938 10.226 1.00 85.69 283 PRO A N 1
ATOM 2190 C CA . PRO A 1 283 ? 16.421 -12.126 8.932 1.00 85.69 283 PRO A CA 1
ATOM 2191 C C . PRO A 1 283 ? 15.949 -10.783 8.376 1.00 85.69 283 PRO A C 1
ATOM 2193 O O . PRO A 1 283 ? 15.456 -9.920 9.105 1.00 85.69 283 PRO A O 1
ATOM 2196 N N . GLY A 1 284 ? 16.054 -10.631 7.065 1.00 88.31 284 GLY A N 1
ATOM 2197 C CA . GLY A 1 284 ? 15.559 -9.469 6.350 1.00 88.31 284 GLY A CA 1
ATOM 2198 C C . GLY A 1 284 ? 15.335 -9.779 4.881 1.00 88.31 284 GLY A C 1
ATOM 2199 O O . GLY A 1 284 ? 15.540 -10.901 4.413 1.00 88.31 284 GLY A O 1
ATOM 2200 N N . PHE A 1 285 ? 14.915 -8.758 4.152 1.00 91.62 285 PHE A N 1
ATOM 2201 C CA . PHE A 1 285 ? 14.842 -8.804 2.704 1.00 91.62 285 PHE A CA 1
ATOM 2202 C C . PHE A 1 285 ? 15.754 -7.724 2.135 1.00 91.62 285 PHE A C 1
ATOM 2204 O O . PHE A 1 285 ? 15.845 -6.622 2.676 1.00 91.62 285 PHE A O 1
ATOM 2211 N N . ARG A 1 286 ? 16.474 -8.068 1.071 1.00 92.81 286 ARG A N 1
ATOM 2212 C CA . ARG A 1 286 ? 17.334 -7.141 0.332 1.00 92.81 286 ARG A CA 1
ATOM 2213 C C . ARG A 1 286 ? 16.480 -6.142 -0.441 1.00 92.81 286 ARG A C 1
ATOM 2215 O O . ARG A 1 286 ? 15.350 -6.458 -0.790 1.00 92.81 286 ARG A O 1
ATOM 2222 N N . GLU A 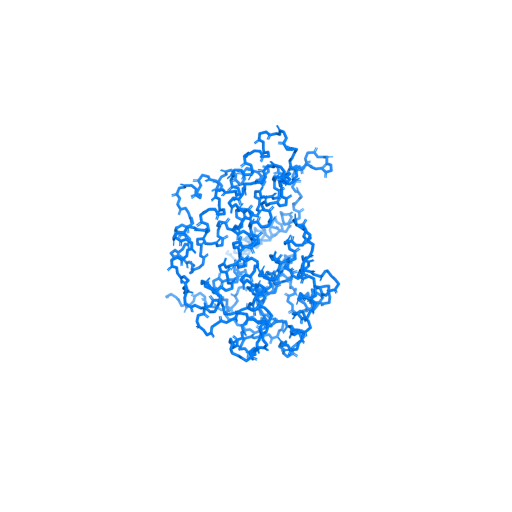1 287 ? 17.048 -4.989 -0.785 1.00 92.62 287 GLU A N 1
ATOM 2223 C CA . GLU A 1 287 ? 16.394 -4.074 -1.731 1.00 92.62 287 GLU A CA 1
ATOM 2224 C C . GLU A 1 287 ? 16.548 -4.547 -3.181 1.00 92.62 287 GLU A C 1
ATOM 2226 O O . GLU A 1 287 ? 15.610 -4.483 -3.968 1.00 92.62 287 GLU A O 1
ATOM 2231 N N . HIS A 1 288 ? 17.710 -5.111 -3.514 1.00 92.94 288 HIS A N 1
ATOM 2232 C CA . HIS A 1 288 ? 17.995 -5.693 -4.826 1.00 92.94 288 HIS A CA 1
ATOM 2233 C C . HIS A 1 288 ? 18.113 -7.217 -4.721 1.00 92.94 288 HIS A C 1
ATOM 2235 O O . HIS A 1 288 ? 18.638 -7.724 -3.717 1.00 92.94 288 HIS A O 1
ATOM 2241 N N . PRO A 1 289 ? 17.649 -7.972 -5.735 1.00 93.88 289 PRO A N 1
ATOM 2242 C CA . PRO A 1 289 ? 17.697 -9.427 -5.696 1.00 93.88 289 PRO A CA 1
ATOM 2243 C C . PRO A 1 289 ? 19.140 -9.932 -5.593 1.00 93.88 289 PRO A C 1
ATOM 2245 O O . PRO A 1 289 ? 20.089 -9.267 -6.010 1.00 93.88 289 PRO A O 1
ATOM 2248 N N . HIS A 1 290 ? 19.318 -11.147 -5.075 1.00 93.19 290 HIS A N 1
ATOM 2249 C CA . HIS A 1 290 ? 20.621 -11.810 -5.000 1.00 93.19 290 HIS A CA 1
ATOM 2250 C C . HIS A 1 290 ? 21.371 -11.749 -6.340 1.00 93.19 290 HIS A C 1
ATOM 2252 O O . HIS A 1 290 ? 20.819 -12.068 -7.399 1.00 93.19 290 HIS A O 1
ATOM 2258 N N . GLY A 1 291 ? 22.643 -11.345 -6.277 1.00 90.38 291 GLY A N 1
ATOM 2259 C CA . GLY A 1 291 ? 23.508 -11.157 -7.446 1.00 90.38 291 GLY A CA 1
ATOM 2260 C C . GLY A 1 291 ? 23.336 -9.820 -8.176 1.00 90.38 291 GLY A C 1
ATOM 2261 O O . GLY A 1 291 ? 23.958 -9.634 -9.219 1.00 90.38 291 GLY A O 1
ATOM 2262 N N . VAL A 1 292 ? 22.510 -8.909 -7.657 1.00 90.25 292 VAL A N 1
ATOM 2263 C CA . VAL A 1 292 ? 22.375 -7.533 -8.145 1.00 90.25 292 VAL A CA 1
ATOM 2264 C C . VAL A 1 292 ? 22.710 -6.576 -7.006 1.00 90.25 292 VAL A C 1
ATOM 2266 O O . VAL A 1 292 ? 22.137 -6.672 -5.919 1.00 90.25 292 VAL A O 1
ATOM 2269 N N . ASP A 1 293 ? 23.630 -5.659 -7.281 1.00 84.50 293 ASP A N 1
ATOM 2270 C CA . ASP A 1 293 ? 23.943 -4.535 -6.408 1.00 84.50 293 ASP A CA 1
ATOM 2271 C C . ASP A 1 293 ? 23.313 -3.264 -6.986 1.00 84.50 293 ASP A C 1
ATOM 2273 O O . ASP A 1 293 ? 23.223 -3.092 -8.205 1.00 84.50 293 ASP A O 1
ATOM 2277 N N . GLY A 1 294 ? 22.862 -2.380 -6.106 1.00 82.69 294 GLY A N 1
ATOM 2278 C CA . GLY A 1 294 ? 22.235 -1.123 -6.480 1.00 82.69 294 GLY A CA 1
ATOM 2279 C C . GLY A 1 294 ? 22.047 -0.221 -5.269 1.00 82.69 294 GLY A C 1
ATOM 2280 O O . GLY A 1 294 ? 22.023 -0.687 -4.127 1.00 82.69 294 GLY A O 1
ATOM 2281 N N . ALA A 1 295 ? 21.913 1.076 -5.532 1.00 82.38 295 ALA A N 1
ATOM 2282 C CA . ALA A 1 295 ? 21.650 2.058 -4.492 1.00 82.38 295 ALA A CA 1
ATOM 2283 C C . ALA A 1 295 ? 20.267 1.831 -3.863 1.00 82.38 295 ALA A C 1
ATOM 2285 O O . ALA A 1 295 ? 19.330 1.389 -4.536 1.00 82.38 295 ALA A O 1
ATOM 2286 N N . SER A 1 296 ? 20.151 2.165 -2.579 1.00 81.12 296 SER A N 1
ATOM 2287 C CA . SER A 1 296 ? 18.859 2.385 -1.936 1.00 81.12 296 SER A CA 1
ATOM 2288 C C . SER A 1 296 ? 18.266 3.715 -2.397 1.00 81.12 296 SER A C 1
ATOM 2290 O O . SER A 1 296 ? 18.993 4.659 -2.712 1.00 81.12 296 SER A O 1
ATOM 2292 N N . ASP A 1 297 ? 16.949 3.801 -2.371 1.00 77.19 297 ASP A N 1
ATOM 2293 C CA . ASP A 1 297 ? 16.182 5.036 -2.492 1.00 77.19 297 ASP A CA 1
ATOM 2294 C C . ASP A 1 297 ? 15.490 5.365 -1.160 1.00 77.19 297 ASP A C 1
ATOM 2296 O O . ASP A 1 297 ? 15.708 4.709 -0.137 1.00 77.19 297 ASP A O 1
ATOM 2300 N N . ILE A 1 298 ? 14.684 6.423 -1.164 1.00 76.44 298 ILE A N 1
ATOM 2301 C CA . ILE A 1 298 ? 13.907 6.843 0.003 1.00 76.44 298 ILE A CA 1
ATOM 2302 C C . ILE A 1 298 ? 12.847 5.800 0.408 1.00 76.44 298 ILE A C 1
ATOM 2304 O O . ILE A 1 298 ? 12.528 5.682 1.591 1.00 76.44 298 ILE A O 1
ATOM 2308 N N . ASP A 1 299 ? 12.377 4.991 -0.547 1.00 75.38 299 ASP A N 1
ATOM 2309 C CA . ASP A 1 299 ? 11.338 3.967 -0.375 1.00 75.38 299 ASP A CA 1
ATOM 2310 C C . ASP A 1 299 ? 11.877 2.635 0.155 1.00 75.38 299 ASP A C 1
ATOM 2312 O O . ASP A 1 299 ? 11.130 1.804 0.676 1.00 75.38 299 ASP A O 1
ATOM 2316 N N . SER A 1 300 ? 13.196 2.446 0.093 1.00 80.44 300 SER A N 1
ATOM 2317 C CA . SER A 1 300 ? 13.903 1.269 0.604 1.00 80.44 300 SER A CA 1
ATOM 2318 C C . SER A 1 300 ? 13.760 1.107 2.125 1.00 80.44 300 SER A C 1
ATOM 2320 O O . SER A 1 300 ? 14.058 0.046 2.679 1.00 80.44 300 SER A O 1
ATOM 2322 N N . GLY A 1 301 ? 13.315 2.160 2.820 1.00 74.50 301 GLY A N 1
ATOM 2323 C CA . GLY A 1 301 ? 13.197 2.187 4.270 1.00 74.50 301 GLY A CA 1
ATOM 2324 C C . GLY A 1 301 ? 14.563 2.127 4.970 1.00 74.50 301 GLY A C 1
ATOM 2325 O O . GLY A 1 301 ? 15.592 2.481 4.389 1.00 74.50 301 GLY A O 1
ATOM 2326 N N . PRO A 1 302 ? 14.614 1.710 6.248 1.00 71.38 302 PRO A N 1
ATOM 2327 C CA . PRO A 1 302 ? 15.868 1.623 6.988 1.00 71.38 302 PRO A CA 1
ATOM 2328 C C . PRO A 1 302 ? 16.715 0.438 6.495 1.00 71.38 302 PRO A C 1
ATOM 2330 O O . PRO A 1 302 ? 16.638 -0.669 7.032 1.00 71.38 302 PRO A O 1
ATOM 2333 N N . VAL A 1 303 ? 17.557 0.667 5.484 1.00 71.12 303 VAL A N 1
ATOM 2334 C CA . VAL A 1 303 ? 18.476 -0.358 4.973 1.00 71.12 303 VAL A CA 1
ATOM 2335 C C . VAL A 1 303 ? 19.683 -0.493 5.901 1.00 71.12 303 VAL A C 1
ATOM 2337 O O . VAL A 1 303 ? 20.496 0.419 6.056 1.00 71.12 303 VAL A O 1
ATOM 2340 N N . VAL A 1 304 ? 19.821 -1.661 6.528 1.00 67.19 304 VAL A N 1
ATOM 2341 C CA . VAL A 1 304 ? 20.911 -1.943 7.468 1.00 67.19 304 VAL A CA 1
ATOM 2342 C C . VAL A 1 304 ? 22.081 -2.602 6.726 1.00 67.19 304 VAL A C 1
ATOM 2344 O O . VAL A 1 304 ? 21.913 -3.617 6.054 1.00 67.19 304 VAL A O 1
ATOM 2347 N N . TRP A 1 305 ? 23.288 -2.047 6.883 1.00 63.12 305 TRP A N 1
ATOM 2348 C CA . TRP A 1 305 ? 24.551 -2.559 6.316 1.00 63.12 305 TRP A CA 1
ATOM 2349 C C . TRP A 1 305 ? 24.673 -2.514 4.782 1.00 63.12 305 TRP A C 1
ATOM 2351 O O . TRP A 1 305 ? 25.136 -3.478 4.158 1.00 63.12 305 TRP A O 1
ATOM 2361 N N . VAL A 1 306 ? 24.333 -1.375 4.178 1.00 54.81 306 VAL A N 1
ATOM 2362 C CA . VAL A 1 306 ? 24.706 -1.078 2.786 1.00 54.81 306 VAL A CA 1
ATOM 2363 C C . VAL A 1 306 ? 26.222 -0.892 2.706 1.00 54.81 306 VAL A C 1
ATOM 2365 O O . VAL A 1 306 ? 26.784 -0.004 3.350 1.00 54.81 306 VAL A O 1
ATOM 2368 N N . SER A 1 307 ? 26.908 -1.725 1.923 1.00 46.41 307 SER A N 1
ATOM 2369 C CA . SER A 1 307 ? 28.257 -1.399 1.465 1.00 46.41 307 SER A CA 1
ATOM 2370 C C . SER A 1 307 ? 28.143 -0.509 0.236 1.00 46.41 307 SER A C 1
ATOM 2372 O O . SER A 1 307 ? 28.267 -0.996 -0.875 1.00 46.41 307 SER A O 1
ATOM 2374 N N . GLU A 1 308 ? 27.883 0.780 0.436 1.00 40.38 308 GLU A N 1
ATOM 2375 C CA . GLU A 1 308 ? 28.206 1.822 -0.541 1.00 40.38 308 GLU A CA 1
ATOM 2376 C C . GLU A 1 308 ? 28.133 3.200 0.136 1.00 40.38 308 GLU A C 1
ATOM 2378 O O . GLU A 1 308 ? 27.076 3.767 0.370 1.00 40.38 308 GLU A O 1
ATOM 2383 N N . ALA A 1 309 ? 29.315 3.719 0.474 1.00 34.25 309 ALA A N 1
ATOM 2384 C CA . ALA A 1 309 ? 29.610 5.136 0.664 1.00 34.25 309 ALA A CA 1
ATOM 2385 C C . ALA A 1 309 ? 28.870 5.915 1.777 1.00 34.25 309 ALA A C 1
ATOM 2387 O O . ALA A 1 309 ? 28.024 6.768 1.532 1.00 34.25 309 ALA A O 1
ATOM 2388 N N . LEU A 1 310 ? 29.483 5.880 2.962 1.00 32.34 310 LEU A N 1
ATOM 2389 C CA . LEU A 1 310 ? 29.668 7.040 3.854 1.00 32.34 310 LEU A CA 1
ATOM 2390 C C . LEU A 1 310 ? 30.529 8.160 3.186 1.00 32.34 310 LEU A C 1
ATOM 2392 O O . LEU A 1 310 ? 31.339 8.808 3.839 1.00 32.34 310 LEU A O 1
ATOM 2396 N N . LEU A 1 311 ? 30.427 8.341 1.860 1.00 32.28 311 LEU A N 1
ATOM 2397 C CA . LEU A 1 311 ? 31.355 9.113 1.015 1.00 32.28 311 LEU A CA 1
ATOM 2398 C C . LEU A 1 311 ? 30.666 9.974 -0.062 1.00 32.28 311 LEU A C 1
ATOM 2400 O O . LEU A 1 311 ? 31.283 10.291 -1.078 1.00 32.28 311 LEU A O 1
ATOM 2404 N N . ARG A 1 312 ? 29.409 10.381 0.146 1.00 31.02 312 ARG A N 1
ATOM 2405 C CA . ARG A 1 312 ? 28.793 11.492 -0.606 1.00 31.02 312 ARG A CA 1
ATOM 2406 C C . ARG A 1 312 ? 27.917 12.369 0.297 1.00 31.02 312 ARG A C 1
ATOM 2408 O O . ARG A 1 312 ? 26.714 12.476 0.087 1.00 31.02 312 ARG A O 1
ATOM 2415 N N . LEU A 1 313 ? 28.557 12.977 1.294 1.00 35.38 313 LEU A N 1
ATOM 2416 C CA . LEU A 1 313 ? 28.220 14.314 1.794 1.00 35.38 313 LEU A CA 1
ATOM 2417 C C . LEU A 1 313 ? 29.416 15.220 1.501 1.00 35.38 313 LEU A C 1
ATOM 2419 O O . LEU A 1 313 ? 30.553 14.741 1.724 1.00 35.38 313 LEU A O 1
#

Foldseek 3Di:
DVVVVVVVVVVVVVVVLVVLVVVLVVVPDDADFPPDPLGDRPVLVVVLVVVVVCVVVPVQVVLCVVDVQSNLVSLLVSLLSLLVQLQSDDCPDPSVVVSLVSSVVSLVSCVDCSVQVSAACPFLLGSKLQSLLSSLLSLLSSLNSDDPVPDDPVSVVSNVVSLVSLLVVCPDDQANFIGNHVQKTFVLSSLSSLLSLLSVVVNDPRDCLVSLVVSLVRQQVLADPLSARAGIAGNRHSHHPGHHFLLSLVSNLVSCCSNPVVSSVVNVVSQCQFFWDDDSSRIDGGRGGPPDDDDDDPSNPPDPDDPDDVPDD

Sequence (313 aa):
MIKLLRLTASLLLGSILLYIITLNVRLYHQPNTDGGTNSMNADLLAQLRHLKAQLHAGAAHDMQEIYPEGHVFLNAFYSLCWSEVAAAASPQTMLHQEATAESSWAVKEIASPAGQQVFDATLPLPHGAFYNGWLGYSLGKLLLSQPAAKRRPGDVELFRRTCQQIAAVLADAGTPFPESYARGAWPADAAVCAAALATHDRVFTPLYQELLQVWLQRVATHTDMRGMIPHSVEAQSGKVLESARGSSQSLLLSMLYEIDPAYARPHYMLYKQHFADERLGLPGFREHPHGVDGASDIDSGPVVWVSEALLRL

Organism: Solirubrum puertoriconensis (NCBI:txid1751427)

Secondary structure (DSSP, 8-state):
-HHHHHHHHHHHHHHHHHHHHHHHHHHTPPP-B-SSTT--BHHHHHHHHHHHHHHHTTHHHHHHHHSTTHHHHHHHHHHHHHHHHHHHS-TTSHHHHHHHHHHHHHHHHHTSHHHHTTS-TTSSSTTHHHHHHHHHHHHHHHHHTS-GGGS-HHHHHHHHHHHHHHHHHHT-SS-SS--SBTTEE-HHHHHHHHHHHHHHHHHSS--SHHHHHHHHHHHTTS--TTSPPPSEEETTT--EEE---HHHHHHHHHHHHHH-HHHHHHHHHHHHHHHEEEETTEEEE-SS-TT------GGG-S--S--S-S---